Protein AF-A0A7L9J078-F1 (afdb_monomer)

Mean predicted aligned error: 16.94 Å

Structure (mmCIF, N/CA/C/O backbone):
data_AF-A0A7L9J078-F1
#
_entry.id   AF-A0A7L9J078-F1
#
loop_
_atom_site.group_PDB
_atom_site.id
_atom_site.type_symbol
_atom_site.label_atom_id
_atom_site.label_alt_id
_atom_site.label_comp_id
_atom_site.label_asym_id
_atom_site.label_entity_id
_atom_site.label_seq_id
_atom_site.pdbx_PDB_ins_code
_atom_site.Cartn_x
_atom_site.Cartn_y
_atom_site.Cartn_z
_atom_site.occupancy
_atom_site.B_iso_or_equiv
_atom_site.auth_seq_id
_atom_site.auth_comp_id
_atom_site.auth_asym_id
_atom_site.auth_atom_id
_atom_site.pdbx_PDB_model_num
ATOM 1 N N . MET A 1 1 ? -11.027 50.455 -8.136 1.00 44.91 1 MET A N 1
ATOM 2 C CA . MET A 1 1 ? -9.621 50.670 -7.730 1.00 44.91 1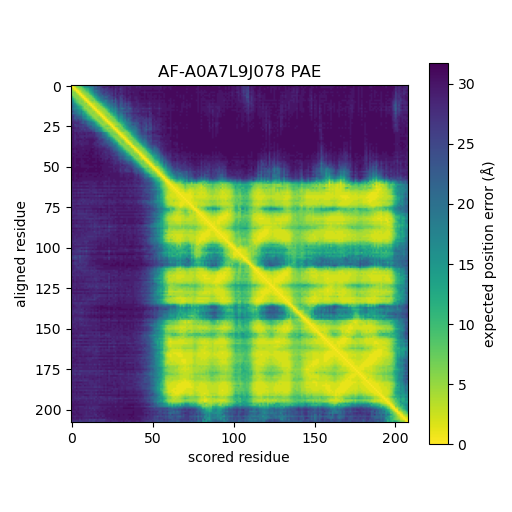 MET A CA 1
ATOM 3 C C . MET A 1 1 ? -9.527 50.565 -6.215 1.00 44.91 1 MET A C 1
ATOM 5 O O . MET A 1 1 ? -9.937 51.505 -5.557 1.00 44.91 1 MET A O 1
ATOM 9 N N . HIS A 1 2 ? -9.058 49.439 -5.676 1.00 42.84 2 HIS A N 1
ATOM 10 C CA . HIS A 1 2 ? -8.520 49.330 -4.314 1.00 42.84 2 HIS A CA 1
ATOM 11 C C . HIS A 1 2 ? -7.452 48.231 -4.338 1.00 42.84 2 HIS A C 1
ATOM 13 O O . HIS A 1 2 ? -7.748 47.071 -4.606 1.00 42.84 2 HIS A O 1
ATOM 19 N N . PHE A 1 3 ? -6.201 48.644 -4.140 1.00 46.62 3 PHE A N 1
ATOM 20 C CA . PHE A 1 3 ? -5.034 47.782 -3.987 1.00 46.62 3 PHE A CA 1
ATOM 21 C C . PHE A 1 3 ? -5.123 47.030 -2.655 1.00 46.62 3 PHE A C 1
ATOM 23 O O . PHE A 1 3 ? -5.334 47.656 -1.615 1.00 46.62 3 PHE A O 1
ATOM 30 N N . ARG A 1 4 ? -4.861 45.719 -2.653 1.00 53.56 4 ARG A N 1
ATOM 31 C CA . ARG A 1 4 ? -4.386 45.023 -1.453 1.00 53.56 4 ARG A CA 1
ATOM 32 C C . ARG A 1 4 ? -3.055 44.347 -1.745 1.00 53.56 4 ARG A C 1
ATOM 34 O O . ARG A 1 4 ? -2.878 43.661 -2.742 1.00 53.56 4 ARG A O 1
ATOM 41 N N . SER A 1 5 ? -2.108 44.705 -0.890 1.00 49.72 5 SER A N 1
ATOM 42 C CA . SER A 1 5 ? -0.676 44.490 -1.005 1.00 49.72 5 SER A CA 1
ATOM 43 C C . SER A 1 5 ? -0.267 43.079 -0.579 1.00 49.72 5 SER A C 1
ATOM 45 O O . SER A 1 5 ? -0.928 42.442 0.238 1.00 49.72 5 SER A O 1
ATOM 47 N N . ARG A 1 6 ? 0.860 42.653 -1.147 1.00 58.59 6 ARG A N 1
ATOM 48 C CA . ARG A 1 6 ? 1.548 41.360 -1.048 1.00 58.59 6 ARG A CA 1
ATOM 49 C C . ARG A 1 6 ? 1.976 41.000 0.376 1.00 58.59 6 ARG A C 1
ATOM 51 O O . ARG A 1 6 ? 2.449 41.874 1.102 1.00 58.59 6 ARG A O 1
ATOM 58 N N . ARG A 1 7 ? 2.020 39.697 0.676 1.00 56.28 7 ARG A N 1
ATOM 59 C CA . ARG A 1 7 ? 3.072 39.087 1.511 1.00 56.28 7 ARG A CA 1
ATOM 60 C C . ARG A 1 7 ? 3.455 37.724 0.932 1.00 56.28 7 ARG A C 1
ATOM 62 O O . ARG A 1 7 ? 2.745 36.751 1.121 1.00 56.28 7 ARG A O 1
ATOM 69 N N . HIS A 1 8 ? 4.576 37.693 0.214 1.00 46.34 8 HIS A N 1
ATOM 70 C CA . HIS A 1 8 ? 5.329 36.465 -0.022 1.00 46.34 8 HIS A CA 1
ATOM 71 C C . HIS A 1 8 ? 6.070 36.130 1.273 1.00 46.34 8 HIS A C 1
ATOM 73 O O . HIS A 1 8 ? 6.824 36.966 1.773 1.00 46.34 8 HIS A O 1
ATOM 79 N N . LEU A 1 9 ? 5.854 34.934 1.808 1.00 46.91 9 LEU A N 1
ATOM 80 C CA . LEU A 1 9 ? 6.716 34.351 2.828 1.00 46.91 9 LEU A CA 1
ATOM 81 C C . LEU A 1 9 ? 7.599 33.320 2.132 1.00 46.91 9 LEU A C 1
ATOM 83 O O . LEU A 1 9 ? 7.152 32.241 1.767 1.00 46.91 9 LEU A O 1
ATOM 87 N N . ALA A 1 10 ? 8.848 33.717 1.905 1.00 49.19 10 ALA A N 1
ATOM 88 C CA . ALA A 1 10 ? 9.941 32.811 1.613 1.00 49.19 10 ALA A CA 1
ATOM 89 C C . ALA A 1 10 ? 10.336 32.126 2.928 1.00 49.19 10 ALA A C 1
ATOM 91 O O . ALA A 1 10 ? 10.717 32.810 3.880 1.00 49.19 10 ALA A O 1
ATOM 92 N N . ALA A 1 11 ? 10.232 30.801 2.991 1.00 45.66 11 ALA A N 1
ATOM 93 C CA . ALA A 1 11 ? 10.824 30.022 4.069 1.00 45.66 11 ALA A CA 1
ATOM 94 C C . ALA A 1 11 ? 12.226 29.586 3.629 1.00 45.66 11 ALA A C 1
ATOM 96 O O . ALA A 1 11 ? 12.405 28.951 2.593 1.00 45.66 11 ALA A O 1
ATOM 97 N N . ALA A 1 12 ? 13.222 30.025 4.393 1.00 47.22 12 ALA A N 1
ATOM 98 C CA . ALA A 1 12 ? 14.631 29.765 4.164 1.00 47.22 12 ALA A CA 1
ATOM 99 C C . ALA A 1 12 ? 15.005 28.349 4.624 1.00 47.22 12 ALA A C 1
ATOM 101 O O . ALA A 1 12 ? 14.673 27.947 5.739 1.00 47.22 12 ALA A O 1
ATOM 102 N N . ALA A 1 13 ? 15.745 27.629 3.781 1.00 43.28 13 ALA A N 1
ATOM 103 C CA . ALA A 1 13 ? 16.401 26.378 4.132 1.00 43.28 13 ALA A CA 1
ATOM 104 C C . ALA A 1 13 ? 17.576 26.652 5.085 1.00 43.28 13 ALA A C 1
ATOM 106 O O . ALA A 1 13 ? 18.481 27.424 4.763 1.00 43.28 13 ALA A O 1
ATOM 107 N N . ALA A 1 14 ? 17.566 26.016 6.256 1.00 48.53 14 ALA A N 1
ATOM 108 C CA . ALA A 1 14 ? 18.673 26.024 7.204 1.00 48.53 14 ALA A CA 1
ATOM 109 C C . ALA A 1 14 ? 19.285 24.619 7.264 1.00 48.53 14 ALA A C 1
ATOM 111 O O . ALA A 1 14 ? 18.827 23.751 8.000 1.00 48.53 14 ALA A O 1
ATOM 112 N N . THR A 1 15 ? 20.326 24.390 6.469 1.00 52.75 15 THR A N 1
ATOM 113 C CA . THR A 1 15 ? 21.177 23.198 6.552 1.00 52.75 15 THR A CA 1
ATOM 114 C C . THR A 1 15 ? 22.157 23.348 7.714 1.00 52.75 15 THR A C 1
ATOM 116 O O . THR A 1 15 ? 23.070 24.173 7.652 1.00 52.75 15 THR A O 1
ATOM 119 N N . ALA A 1 16 ? 21.990 22.543 8.763 1.00 49.09 16 ALA A N 1
ATOM 120 C CA . ALA A 1 16 ? 22.984 22.374 9.818 1.00 49.09 16 ALA A CA 1
ATOM 121 C C . ALA A 1 16 ? 23.818 21.117 9.526 1.00 49.09 16 ALA A C 1
ATOM 123 O O . ALA A 1 16 ? 23.337 19.995 9.650 1.00 49.09 16 ALA A O 1
ATOM 124 N N . ALA A 1 17 ? 25.073 21.316 9.126 1.00 42.88 17 ALA A N 1
ATOM 125 C CA . ALA A 1 17 ? 26.065 20.254 9.025 1.00 42.88 17 ALA A CA 1
ATOM 126 C C . ALA A 1 17 ? 26.683 20.008 10.410 1.00 42.88 17 ALA A C 1
ATOM 128 O O . ALA A 1 17 ? 27.295 20.910 10.985 1.00 42.88 17 ALA A O 1
ATOM 129 N N . VAL A 1 18 ? 26.542 18.793 10.942 1.00 52.28 18 VAL A N 1
ATOM 130 C CA . VAL A 1 18 ? 27.263 18.352 12.144 1.00 52.28 18 VAL A CA 1
ATOM 131 C C . VAL A 1 18 ? 28.480 17.545 11.702 1.00 52.28 18 VAL A C 1
ATOM 133 O O . VAL A 1 18 ? 28.362 16.449 11.163 1.00 52.28 18 VAL A O 1
ATOM 136 N N . LEU A 1 19 ? 29.662 18.120 11.924 1.00 45.12 19 LEU A N 1
ATOM 137 C CA . LEU A 1 19 ? 30.954 17.449 11.813 1.00 45.12 19 LEU A CA 1
ATOM 138 C C . LEU A 1 19 ? 31.154 16.540 13.034 1.00 45.12 19 LEU A C 1
ATOM 140 O O . LEU A 1 19 ? 31.283 17.032 14.154 1.00 45.12 19 LEU A O 1
ATOM 144 N N . LEU A 1 20 ? 31.225 15.226 12.819 1.00 50.12 20 LEU A N 1
ATOM 145 C CA . LEU A 1 20 ? 31.709 14.265 13.812 1.00 50.12 20 LEU A CA 1
ATOM 146 C C . LEU A 1 20 ? 33.188 13.970 13.550 1.00 50.12 20 LEU A C 1
ATOM 148 O O . LEU A 1 20 ? 33.551 13.201 12.664 1.00 50.12 20 LEU A O 1
ATOM 152 N N . THR A 1 21 ? 34.045 14.597 14.352 1.00 51.06 21 THR A N 1
ATOM 153 C CA . THR A 1 21 ? 35.441 14.204 14.558 1.00 51.06 21 THR A CA 1
ATOM 154 C C . THR A 1 21 ? 35.569 13.503 15.904 1.00 51.06 21 THR A C 1
ATOM 156 O O . THR A 1 21 ? 35.387 14.149 16.933 1.00 51.06 21 THR A O 1
ATOM 159 N N . ALA A 1 22 ? 35.964 12.231 15.909 1.00 46.84 22 ALA A N 1
ATOM 160 C CA . ALA A 1 22 ? 36.821 11.670 16.953 1.00 46.84 22 ALA A CA 1
ATOM 161 C C . ALA A 1 22 ? 37.468 10.378 16.441 1.00 46.84 22 ALA A C 1
ATOM 163 O O . ALA A 1 22 ? 36.807 9.378 16.175 1.00 46.84 22 ALA A O 1
ATOM 164 N N . ALA A 1 23 ? 38.782 10.459 16.271 1.00 42.72 23 ALA A N 1
ATOM 165 C CA . ALA A 1 23 ? 39.678 9.353 16.006 1.00 42.72 23 ALA A CA 1
ATOM 166 C C . ALA A 1 23 ? 40.057 8.634 17.316 1.00 42.72 23 ALA A C 1
ATOM 168 O O . ALA A 1 23 ? 39.937 9.222 18.386 1.00 42.72 23 ALA A O 1
ATOM 169 N N . CYS A 1 24 ? 40.541 7.391 17.167 1.00 44.69 24 CYS A N 1
ATOM 170 C CA . CYS A 1 24 ? 41.754 6.804 17.775 1.00 44.69 24 CYS A CA 1
ATOM 171 C C . CYS A 1 24 ? 42.087 7.241 19.223 1.00 44.69 24 CYS A C 1
ATOM 173 O O . CYS A 1 24 ? 42.325 8.412 19.475 1.00 44.69 24 CYS A O 1
ATOM 175 N N . GLY A 1 25 ? 42.192 6.387 20.237 1.00 32.94 25 GLY A N 1
ATOM 176 C CA . GLY A 1 25 ? 42.886 5.104 20.282 1.00 32.94 25 GLY A CA 1
ATOM 177 C C . GLY A 1 25 ? 43.846 5.100 21.489 1.00 32.94 25 GLY A C 1
ATOM 178 O O . GLY A 1 25 ? 44.435 6.129 21.805 1.00 32.94 25 GLY A O 1
ATOM 179 N N . SER A 1 26 ? 43.985 3.921 22.103 1.00 40.16 26 SER A N 1
ATOM 180 C CA . SER A 1 26 ? 45.086 3.431 22.957 1.00 40.16 26 SER A CA 1
ATOM 181 C C . SER A 1 26 ? 45.235 3.861 24.432 1.00 40.16 26 SER A C 1
ATOM 183 O O . SER A 1 26 ? 45.483 5.014 24.766 1.00 40.16 26 SER A O 1
ATOM 185 N N . ASP A 1 27 ? 45.172 2.809 25.263 1.00 43.19 27 ASP A N 1
ATOM 186 C CA . ASP A 1 27 ? 46.044 2.409 26.383 1.00 43.19 27 ASP A CA 1
ATOM 187 C C . ASP A 1 27 ? 46.475 3.415 27.462 1.00 43.19 27 ASP A C 1
ATOM 189 O O . ASP A 1 27 ? 47.240 4.344 27.217 1.00 43.19 27 ASP A O 1
ATOM 193 N N . SER A 1 28 ? 46.151 3.081 28.720 1.00 42.38 28 SER A N 1
ATOM 194 C CA . SER A 1 28 ? 47.097 3.229 29.833 1.00 42.38 28 SER A CA 1
ATOM 195 C C . SER A 1 28 ? 46.744 2.321 31.019 1.00 42.38 28 SER A C 1
ATOM 197 O O . SER A 1 28 ? 45.579 2.148 31.376 1.00 42.38 28 SER A O 1
ATOM 199 N N . SER A 1 29 ? 47.795 1.739 31.589 1.00 49.03 29 SER A N 1
ATOM 200 C CA . SER A 1 29 ? 47.870 0.650 32.564 1.00 49.03 29 SER A CA 1
ATOM 201 C C . SER A 1 29 ? 47.556 1.062 34.009 1.00 49.03 29 SER A C 1
ATOM 203 O O . SER A 1 29 ? 47.776 2.207 34.400 1.00 49.03 29 SER A O 1
ATOM 205 N N . GLY A 1 30 ? 47.162 0.087 34.834 1.00 37.53 30 GLY A N 1
ATOM 206 C CA . GLY A 1 30 ? 47.110 0.220 36.291 1.00 37.53 30 GLY A CA 1
ATOM 207 C C . GLY A 1 30 ? 46.678 -1.072 36.989 1.00 37.53 30 GLY A C 1
ATOM 208 O O . GLY A 1 30 ? 45.487 -1.305 37.172 1.00 37.53 30 GLY A O 1
ATOM 209 N N . GLU A 1 31 ? 47.661 -1.897 37.352 1.00 46.47 31 GLU A N 1
ATOM 210 C CA . GLU A 1 31 ? 47.594 -2.963 38.370 1.00 46.47 31 GLU A CA 1
ATOM 211 C C . GLU A 1 31 ? 47.204 -2.330 39.74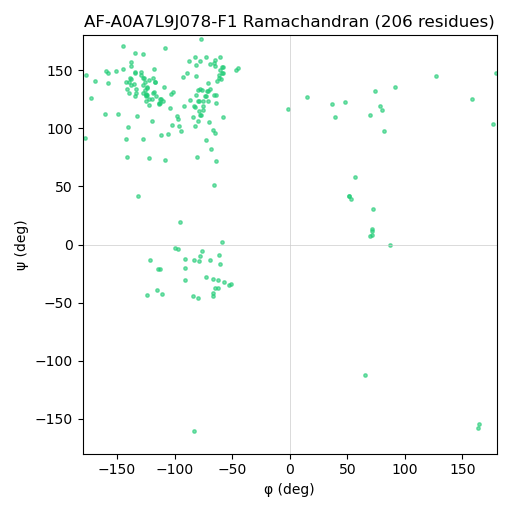1 1.00 46.47 31 GLU A C 1
ATOM 213 O O . GLU A 1 31 ? 47.321 -1.118 39.910 1.00 46.47 31 GLU A O 1
ATOM 218 N N . GLU A 1 32 ? 46.565 -2.991 40.717 1.00 43.12 32 GLU A N 1
ATOM 219 C CA . GLU A 1 32 ? 47.115 -3.998 41.636 1.00 43.12 32 GLU A CA 1
ATOM 220 C C . GLU A 1 32 ? 45.991 -4.729 42.436 1.00 43.12 32 GLU A C 1
ATOM 222 O O . GLU A 1 32 ? 45.090 -4.098 42.984 1.00 43.12 32 GLU A O 1
ATOM 227 N N . SER A 1 33 ? 46.170 -6.045 42.616 1.00 44.69 33 SER A N 1
ATOM 228 C CA . SER A 1 33 ? 46.012 -6.840 43.859 1.00 44.69 33 SER A CA 1
ATOM 229 C C . SER A 1 33 ? 44.651 -7.149 44.547 1.00 44.69 33 SER A C 1
ATOM 231 O O . SER A 1 33 ? 44.099 -6.359 45.305 1.00 44.69 33 SER A O 1
ATOM 233 N N . SER A 1 34 ? 44.319 -8.454 44.474 1.00 35.06 34 SER A N 1
ATOM 234 C CA . SER A 1 34 ? 44.030 -9.406 45.582 1.00 35.06 34 SER A CA 1
ATOM 235 C C . SER A 1 34 ? 42.653 -9.426 46.284 1.00 35.06 34 SER A C 1
ATOM 237 O O . SER A 1 34 ? 42.354 -8.574 47.114 1.00 35.06 34 SER A O 1
ATOM 239 N N . THR A 1 35 ? 41.895 -10.533 46.163 1.00 37.31 35 THR A N 1
ATOM 240 C CA . THR A 1 35 ? 41.864 -11.704 47.096 1.00 37.31 35 THR A CA 1
ATOM 241 C C . THR A 1 35 ? 40.551 -12.517 46.960 1.00 37.31 35 THR A C 1
ATOM 243 O O . THR A 1 35 ? 39.459 -11.984 47.104 1.00 37.31 35 THR A O 1
ATOM 246 N N . SER A 1 36 ? 40.708 -13.822 46.709 1.00 40.00 36 SER A N 1
ATOM 247 C CA . SER A 1 36 ? 39.884 -15.021 46.989 1.00 40.00 36 SER A CA 1
ATOM 248 C C . SER A 1 36 ? 38.396 -14.924 47.395 1.00 40.00 36 SER A C 1
ATOM 250 O O . SER A 1 36 ? 38.084 -14.442 48.481 1.00 40.00 36 SER A O 1
ATOM 252 N N . SER A 1 37 ? 37.512 -15.646 46.684 1.00 41.84 37 SER A N 1
ATOM 253 C CA . SER A 1 37 ? 36.863 -16.890 47.177 1.00 41.84 37 SER A CA 1
ATOM 254 C C . SER A 1 37 ? 35.871 -17.498 46.170 1.00 41.84 37 SER A C 1
ATOM 256 O O . SER A 1 37 ? 35.226 -16.804 45.396 1.00 41.84 37 SER A O 1
ATOM 258 N N . SER A 1 38 ? 35.815 -18.826 46.230 1.00 45.03 38 SER A N 1
ATOM 259 C CA . SER A 1 38 ? 35.102 -19.850 45.460 1.00 45.03 38 SER A CA 1
ATOM 260 C C . SER A 1 38 ? 33.615 -19.632 45.141 1.00 45.03 38 SER A C 1
ATOM 262 O O . SER A 1 38 ? 32.869 -19.108 45.963 1.00 45.03 38 SER A O 1
ATOM 264 N N . GLY A 1 39 ? 33.172 -20.208 44.018 1.00 39.06 39 GLY A N 1
ATOM 265 C CA . GLY A 1 39 ? 31.767 -20.512 43.726 1.00 39.06 39 GLY A CA 1
ATOM 266 C C . GLY A 1 39 ? 31.597 -21.097 42.321 1.00 39.06 39 GLY A C 1
ATOM 267 O O . GLY A 1 39 ? 31.708 -20.372 41.339 1.00 39.06 39 GLY A O 1
ATOM 268 N N . GLU A 1 40 ? 31.400 -22.411 42.230 1.00 45.66 40 GLU A N 1
ATOM 269 C CA . GLU A 1 40 ? 31.097 -23.154 41.001 1.00 45.66 40 GLU A CA 1
ATOM 270 C C . GLU A 1 40 ? 29.605 -23.043 40.660 1.00 45.66 40 GLU A C 1
ATOM 272 O O . GLU A 1 40 ? 28.804 -23.400 41.514 1.00 45.66 40 GLU A O 1
ATOM 277 N N . GLU A 1 41 ? 29.231 -22.670 39.427 1.00 35.94 41 GLU A N 1
ATOM 278 C CA . GLU A 1 41 ? 28.049 -23.218 38.729 1.00 35.94 41 GLU A CA 1
ATOM 279 C C . GLU A 1 41 ? 27.925 -22.756 37.255 1.00 35.94 41 GLU A C 1
ATOM 281 O O . GLU A 1 41 ? 27.965 -21.571 36.946 1.00 35.94 41 GLU A O 1
ATOM 286 N N . SER A 1 42 ? 27.801 -23.758 36.369 1.00 36.50 42 SER A N 1
ATOM 287 C CA . SER A 1 42 ? 27.059 -23.849 35.090 1.00 36.50 42 SER A CA 1
ATOM 288 C C . SER A 1 42 ? 27.020 -22.637 34.137 1.00 36.50 42 SER A C 1
ATOM 290 O O . SER A 1 42 ? 26.416 -21.614 34.414 1.00 36.50 42 SER A O 1
ATOM 292 N N . SER A 1 43 ? 27.690 -22.689 32.981 1.00 37.25 43 SER A N 1
ATOM 293 C CA . SER A 1 43 ? 27.239 -23.298 31.709 1.00 37.25 43 SER A CA 1
ATOM 294 C C . SER A 1 43 ? 26.172 -22.511 30.929 1.00 37.25 43 SER A C 1
ATOM 296 O O . SER A 1 43 ? 25.087 -22.217 31.417 1.00 37.25 43 SER A O 1
ATOM 298 N N . THR A 1 44 ? 26.469 -22.380 29.630 1.00 40.34 44 THR A N 1
ATOM 299 C CA . THR A 1 44 ? 25.600 -22.075 28.475 1.00 40.34 44 THR A CA 1
ATOM 300 C C . THR A 1 44 ? 25.235 -20.615 28.196 1.00 40.34 44 THR A C 1
ATOM 302 O O . THR A 1 44 ? 24.258 -20.065 28.687 1.00 40.34 44 THR A O 1
ATOM 305 N N . SER A 1 45 ? 26.000 -20.039 27.263 1.00 50.22 45 SER A N 1
ATOM 306 C CA . SER A 1 45 ? 25.540 -19.038 26.300 1.00 50.22 45 SER A CA 1
ATOM 307 C C . SER A 1 45 ? 24.220 -19.455 25.639 1.00 50.22 45 SER A C 1
ATOM 309 O O . SER A 1 45 ? 24.027 -20.636 25.342 1.00 50.22 45 SER A O 1
ATOM 311 N N . PRO A 1 46 ? 23.401 -18.468 25.263 1.00 49.53 46 PRO A N 1
ATOM 312 C CA . PRO A 1 46 ? 22.983 -18.407 23.873 1.00 49.53 46 PRO A CA 1
ATOM 313 C C . PRO A 1 46 ? 23.438 -17.080 23.261 1.00 49.53 46 PRO A C 1
ATOM 315 O O . PRO A 1 46 ? 22.905 -16.008 23.529 1.00 49.53 46 PRO A O 1
ATOM 318 N N . SER A 1 47 ? 24.466 -17.175 22.422 1.00 42.25 47 SER A N 1
ATOM 319 C CA . SER A 1 47 ? 24.458 -16.430 21.166 1.00 42.25 47 SER A CA 1
ATOM 320 C C . SER A 1 47 ? 23.454 -17.104 20.228 1.00 42.25 47 SER A C 1
ATOM 322 O O . SER A 1 47 ? 23.160 -18.287 20.411 1.00 42.25 47 SER A O 1
ATOM 324 N N . SER A 1 48 ? 23.026 -16.359 19.208 1.00 40.12 48 SER A N 1
ATOM 325 C CA . SER A 1 48 ? 22.060 -16.726 18.160 1.00 40.12 48 SER A CA 1
ATOM 326 C C . SER A 1 48 ? 20.620 -16.363 18.521 1.00 40.12 48 SER A C 1
ATOM 328 O O . SER A 1 48 ? 20.161 -16.616 19.624 1.00 40.12 48 SER A O 1
ATOM 330 N N . SER A 1 49 ? 19.823 -15.797 17.630 1.00 40.16 49 SER A N 1
ATOM 331 C CA . SER A 1 49 ? 20.040 -15.333 16.261 1.00 40.16 49 SER A CA 1
ATOM 332 C C . SER A 1 49 ? 18.712 -14.719 15.835 1.00 40.16 49 SER A C 1
ATOM 334 O O . SER A 1 49 ? 17.660 -15.216 16.230 1.00 40.16 49 SER A O 1
ATOM 336 N N . SER A 1 50 ? 18.790 -13.668 15.026 1.00 51.28 50 SER A N 1
ATOM 337 C CA . SER A 1 50 ? 17.866 -13.369 13.929 1.00 51.28 50 SER A CA 1
ATOM 338 C C . SER A 1 50 ? 16.748 -14.395 13.703 1.00 51.28 50 SER A C 1
ATOM 340 O O . SER A 1 50 ? 16.998 -15.528 13.291 1.00 51.28 50 SER A O 1
ATOM 342 N N . GLY A 1 51 ? 15.522 -13.936 13.898 1.00 33.72 51 GLY A N 1
ATOM 343 C CA . GLY A 1 51 ? 14.330 -14.505 13.301 1.00 33.72 51 GLY A CA 1
ATOM 344 C C . GLY A 1 51 ? 13.440 -13.336 12.927 1.00 33.72 51 GLY A C 1
ATOM 345 O O . GLY A 1 51 ? 12.500 -13.038 13.650 1.00 33.72 51 GLY A O 1
ATOM 346 N N . ALA A 1 52 ? 13.785 -12.629 11.846 1.00 42.25 52 ALA A N 1
ATOM 347 C CA . ALA A 1 52 ? 12.753 -11.931 11.096 1.00 42.25 52 ALA A CA 1
ATOM 348 C C . ALA A 1 52 ? 11.776 -13.033 10.688 1.00 42.25 52 ALA A C 1
ATOM 350 O O . ALA A 1 52 ? 12.152 -13.964 9.972 1.00 42.25 52 ALA A O 1
ATOM 351 N N . ALA A 1 53 ? 10.589 -13.021 11.283 1.00 38.19 53 ALA A N 1
ATOM 352 C CA . ALA A 1 53 ? 9.536 -13.919 10.878 1.00 38.19 53 ALA A CA 1
ATOM 353 C C . ALA A 1 53 ? 9.140 -13.490 9.467 1.00 38.19 53 ALA A C 1
ATOM 355 O O . ALA A 1 53 ? 8.378 -12.550 9.284 1.00 38.19 53 ALA A O 1
ATOM 356 N N . THR A 1 54 ? 9.665 -14.176 8.457 1.00 44.94 54 THR A N 1
ATOM 357 C CA . THR A 1 54 ? 8.916 -14.339 7.219 1.00 44.94 54 THR A CA 1
ATOM 358 C C . THR A 1 54 ? 7.745 -15.243 7.575 1.00 44.94 54 THR A C 1
ATOM 360 O O . THR A 1 54 ? 7.797 -16.470 7.470 1.00 44.94 54 THR A O 1
ATOM 363 N N . SER A 1 55 ? 6.698 -14.639 8.133 1.00 41.06 55 SER A N 1
ATOM 364 C CA . SER A 1 55 ? 5.418 -15.303 8.302 1.00 41.06 55 SER A CA 1
ATOM 365 C C . SER A 1 55 ? 4.904 -15.566 6.897 1.00 41.06 55 SER A C 1
ATOM 367 O O . SER A 1 55 ? 4.296 -14.710 6.265 1.00 41.06 55 SER A O 1
ATOM 369 N N . SER A 1 56 ? 5.140 -16.776 6.397 1.00 42.16 56 SER A N 1
ATOM 370 C CA . SER A 1 56 ? 4.241 -17.398 5.434 1.00 42.16 56 SER A CA 1
ATOM 371 C C . SER A 1 56 ? 2.909 -17.616 6.157 1.00 42.16 56 SER A C 1
ATOM 373 O O . SER A 1 56 ? 2.589 -18.723 6.591 1.00 42.16 56 SER A O 1
ATOM 375 N N . GLY A 1 57 ? 2.187 -16.521 6.408 1.00 39.38 57 GLY A N 1
ATOM 376 C CA . GLY A 1 57 ? 0.776 -16.577 6.736 1.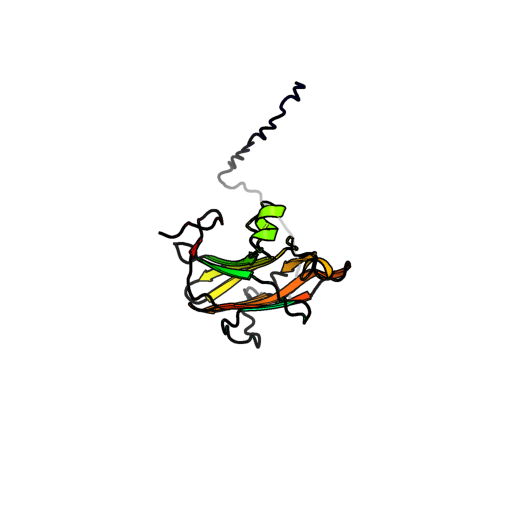00 39.38 57 GLY A CA 1
ATOM 377 C C . GLY A 1 57 ? 0.040 -17.220 5.568 1.00 39.38 57 GLY A C 1
ATOM 378 O O . GLY A 1 57 ? 0.567 -17.294 4.458 1.00 39.38 57 GLY A O 1
ATOM 379 N N . ASP A 1 58 ? -1.171 -17.695 5.825 1.00 45.69 58 ASP A N 1
ATOM 380 C CA . ASP A 1 58 ? -2.158 -18.121 4.825 1.00 45.69 58 ASP A CA 1
ATOM 381 C C . ASP A 1 58 ? -2.616 -16.896 3.996 1.00 45.69 58 ASP A C 1
ATOM 383 O O . ASP A 1 58 ? -3.792 -16.552 3.9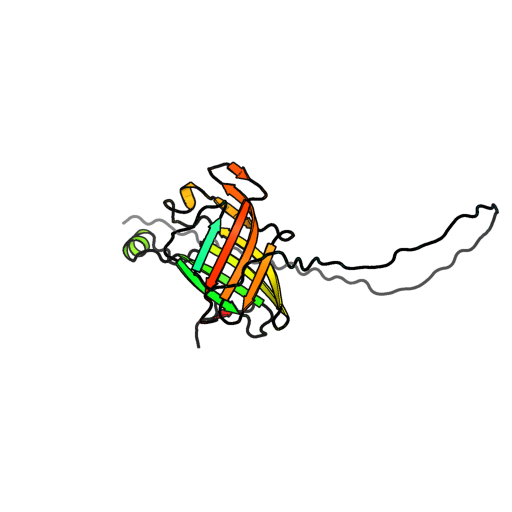36 1.00 45.69 58 ASP A O 1
ATOM 387 N N . GLY A 1 59 ? -1.650 -16.150 3.463 1.00 56.22 59 GLY A N 1
ATOM 388 C CA . GLY A 1 59 ? -1.844 -14.944 2.692 1.00 56.22 59 GLY A CA 1
ATOM 389 C C . GLY A 1 59 ? -2.224 -15.343 1.288 1.00 56.22 59 GLY A C 1
ATOM 390 O O . GLY A 1 59 ? -1.537 -16.140 0.646 1.00 56.22 59 GLY A O 1
ATOM 391 N N . GLY A 1 60 ? -3.376 -14.851 0.841 1.00 67.38 60 GLY A N 1
ATOM 392 C CA . GLY A 1 60 ? -3.889 -15.163 -0.487 1.00 67.38 60 GLY A CA 1
ATOM 393 C C . GLY A 1 60 ? -2.900 -14.755 -1.580 1.00 67.38 60 GLY A C 1
ATOM 394 O O . GLY A 1 60 ? -2.132 -13.812 -1.418 1.00 67.38 60 GLY A O 1
ATOM 395 N N . ASP A 1 61 ? -2.939 -15.440 -2.720 1.00 83.06 61 ASP A N 1
ATOM 396 C CA . ASP A 1 61 ? -2.152 -15.039 -3.885 1.00 83.06 61 ASP A CA 1
ATOM 397 C C . ASP A 1 61 ? -2.497 -13.602 -4.325 1.00 83.06 61 ASP A C 1
ATOM 399 O O . ASP A 1 61 ? -3.645 -13.157 -4.223 1.00 83.06 61 ASP A O 1
ATOM 403 N N . ALA A 1 62 ? -1.516 -12.874 -4.867 1.00 84.94 62 ALA A N 1
ATOM 404 C CA . ALA A 1 62 ? -1.767 -11.589 -5.515 1.00 84.94 62 ALA A CA 1
ATOM 405 C C . ALA A 1 62 ? -2.511 -11.815 -6.840 1.00 84.94 62 ALA A C 1
ATOM 407 O O . ALA A 1 62 ? -1.929 -12.277 -7.825 1.00 84.94 62 ALA A O 1
ATOM 408 N N . THR A 1 63 ? -3.812 -11.515 -6.868 1.00 87.88 63 THR A N 1
ATOM 409 C CA . THR A 1 63 ? -4.663 -11.785 -8.040 1.00 87.88 63 THR A CA 1
ATOM 410 C C . THR A 1 63 ? -4.731 -10.612 -9.012 1.00 87.88 63 THR A C 1
ATOM 412 O O . THR A 1 63 ? -5.078 -10.802 -10.181 1.00 87.88 63 THR A O 1
ATOM 415 N N . GLY A 1 64 ? -4.407 -9.403 -8.547 1.00 85.25 64 GLY A N 1
ATOM 416 C CA . GLY A 1 64 ? -4.584 -8.171 -9.305 1.00 85.25 64 GLY A CA 1
ATOM 417 C C . GLY A 1 64 ? -6.053 -7.769 -9.439 1.00 85.25 64 GLY A C 1
ATOM 418 O O . GLY A 1 64 ? -6.444 -7.197 -10.457 1.00 85.25 64 GLY A O 1
ATOM 419 N N . SER A 1 65 ? -6.878 -8.105 -8.440 1.00 87.81 65 SER A N 1
ATOM 420 C CA . SER A 1 65 ? -8.333 -7.885 -8.455 1.00 87.81 65 SER A CA 1
ATOM 421 C C . SER A 1 65 ? -8.749 -6.416 -8.382 1.00 87.81 65 SER A C 1
ATOM 423 O O . SER A 1 65 ? -9.904 -6.110 -8.673 1.00 87.81 65 SER A O 1
ATOM 425 N N . ASN A 1 66 ? -7.820 -5.519 -8.044 1.00 88.38 66 ASN A N 1
ATOM 426 C CA . ASN A 1 66 ? -8.070 -4.101 -7.808 1.00 88.38 66 ASN A CA 1
ATOM 427 C C . ASN A 1 66 ? -9.130 -3.895 -6.717 1.00 88.38 66 ASN A C 1
ATOM 429 O O . ASN A 1 66 ? -10.166 -3.273 -6.941 1.00 88.38 66 ASN A O 1
ATOM 433 N N . THR A 1 67 ? -8.863 -4.438 -5.531 1.00 90.19 67 THR A N 1
ATOM 434 C CA . THR A 1 67 ? -9.738 -4.319 -4.360 1.00 90.19 67 THR A CA 1
ATOM 435 C C . THR A 1 67 ? -8.970 -3.844 -3.135 1.00 90.19 67 THR A C 1
ATOM 437 O O . THR A 1 67 ? -7.791 -4.148 -2.955 1.00 90.19 67 THR A O 1
ATOM 440 N N . ILE A 1 68 ? -9.661 -3.098 -2.275 1.00 90.00 68 ILE A N 1
ATOM 441 C CA . ILE A 1 68 ? -9.155 -2.674 -0.971 1.00 90.00 68 ILE A CA 1
ATOM 442 C C . ILE A 1 68 ? -10.262 -2.924 0.039 1.00 90.00 68 ILE A C 1
ATOM 444 O O . ILE A 1 68 ? -11.395 -2.480 -0.154 1.00 90.00 68 ILE A O 1
ATOM 448 N N . VAL A 1 69 ? -9.935 -3.622 1.114 1.00 91.44 69 VAL A N 1
ATOM 449 C CA . VAL A 1 69 ? -10.838 -3.907 2.220 1.00 91.44 69 VAL A CA 1
ATOM 450 C C . VAL A 1 69 ? -10.178 -3.425 3.499 1.00 91.44 69 VAL A C 1
ATOM 452 O O . VAL A 1 69 ? -9.085 -3.871 3.825 1.00 91.44 69 VAL A O 1
ATOM 455 N N . VAL A 1 70 ? -10.847 -2.547 4.238 1.00 90.62 70 VAL A N 1
ATOM 456 C CA . VAL A 1 70 ? -10.399 -2.042 5.542 1.00 90.62 70 VAL A CA 1
ATOM 457 C C . VAL A 1 70 ? -11.503 -2.301 6.554 1.00 90.62 70 VAL A C 1
ATOM 459 O O . VAL A 1 70 ? -12.664 -1.977 6.307 1.00 90.62 70 VAL A O 1
ATOM 462 N N . ASP A 1 71 ? -11.173 -2.933 7.679 1.00 91.56 71 ASP A N 1
ATOM 463 C CA . ASP A 1 71 ? -12.138 -3.289 8.726 1.00 91.56 71 ASP A CA 1
ATOM 464 C C . ASP A 1 71 ? -13.364 -4.047 8.168 1.00 91.56 71 ASP A C 1
ATOM 466 O O . ASP A 1 71 ? -14.522 -3.749 8.473 1.00 91.56 71 ASP A O 1
ATOM 470 N N . GLY A 1 72 ? -13.112 -4.979 7.240 1.00 90.38 72 GLY A N 1
ATOM 471 C CA . GLY A 1 72 ? -14.148 -5.758 6.546 1.00 90.38 72 GLY A CA 1
ATOM 472 C C . GLY A 1 72 ? -14.988 -4.974 5.529 1.00 90.38 72 GLY A C 1
ATOM 473 O O . GLY A 1 72 ? -15.973 -5.504 5.019 1.00 90.38 72 GLY A O 1
ATOM 474 N N . THR A 1 73 ? -14.619 -3.730 5.225 1.00 87.75 73 THR A N 1
ATOM 475 C CA . THR A 1 73 ? -15.372 -2.826 4.344 1.00 87.75 73 THR A CA 1
ATOM 476 C C . THR A 1 73 ? -14.602 -2.581 3.068 1.00 87.75 73 THR A C 1
ATOM 478 O O . THR A 1 73 ? -13.448 -2.173 3.118 1.00 87.75 73 THR A O 1
ATOM 481 N N . THR A 1 74 ? -15.236 -2.835 1.927 1.00 87.50 74 THR A N 1
ATOM 482 C CA . THR A 1 74 ? -14.620 -2.557 0.628 1.00 87.50 74 THR A CA 1
ATOM 483 C C . THR A 1 74 ? -14.661 -1.060 0.350 1.00 87.50 74 THR A C 1
ATOM 485 O O . THR A 1 74 ? -15.703 -0.432 0.526 1.00 87.50 74 THR A O 1
ATOM 488 N N . ILE A 1 75 ? -13.535 -0.498 -0.081 1.00 80.62 75 ILE A N 1
ATOM 489 C CA . ILE A 1 75 ? -13.455 0.888 -0.541 1.00 80.62 75 ILE A CA 1
ATOM 490 C C . ILE A 1 75 ? -13.871 0.920 -2.018 1.00 80.62 75 ILE A C 1
ATOM 492 O O . ILE A 1 75 ? -13.138 0.435 -2.879 1.00 80.62 75 ILE A O 1
ATOM 496 N N . GLU A 1 76 ? -15.045 1.484 -2.311 1.00 74.06 76 GLU A N 1
ATOM 497 C CA . GLU A 1 76 ? -15.650 1.492 -3.659 1.00 74.06 76 GLU A CA 1
ATOM 498 C C . GLU A 1 76 ? -15.364 2.768 -4.480 1.00 74.06 76 GLU A C 1
ATOM 500 O O . GLU A 1 76 ? -16.068 3.067 -5.442 1.00 74.06 76 GLU A O 1
ATOM 505 N N . ALA A 1 77 ? -14.333 3.534 -4.117 1.00 67.31 77 ALA A N 1
ATOM 506 C CA . ALA A 1 77 ? -13.973 4.773 -4.808 1.00 67.31 77 ALA A CA 1
ATOM 507 C C . ALA A 1 77 ? -13.513 4.544 -6.260 1.00 67.31 77 ALA A C 1
ATOM 509 O O . ALA A 1 77 ? -12.982 3.489 -6.609 1.00 67.31 77 ALA A O 1
ATOM 510 N N . THR A 1 78 ? -13.686 5.561 -7.113 1.00 73.00 78 THR A N 1
ATOM 511 C CA . THR A 1 78 ? -13.078 5.556 -8.451 1.00 73.00 78 THR A CA 1
ATOM 512 C C . THR A 1 78 ? -11.620 5.963 -8.306 1.00 73.00 78 THR A C 1
ATOM 514 O O . THR A 1 78 ? -11.316 7.123 -8.063 1.00 73.00 78 THR A O 1
ATOM 517 N N . TRP A 1 79 ? -10.714 5.002 -8.438 1.00 80.12 79 TRP A N 1
ATOM 518 C CA . TRP A 1 79 ? -9.278 5.230 -8.310 1.00 80.12 79 TRP A CA 1
ATOM 519 C C . TRP A 1 79 ? 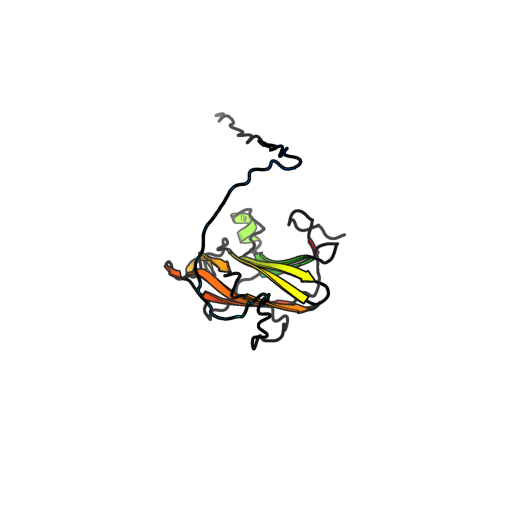-8.508 4.553 -9.437 1.00 80.12 79 TRP A C 1
ATOM 521 O O . TRP A 1 79 ? -9.018 3.681 -10.151 1.00 80.12 79 TRP A O 1
ATOM 531 N N . LYS A 1 80 ? -7.247 4.953 -9.595 1.00 82.00 80 LYS A N 1
ATOM 532 C CA . LYS A 1 80 ? -6.311 4.332 -10.532 1.00 82.00 80 LYS A CA 1
ATOM 533 C C . LYS A 1 80 ? -5.046 3.885 -9.808 1.00 82.00 80 LYS A C 1
ATOM 535 O O . LYS A 1 80 ? -4.426 4.706 -9.134 1.00 82.00 80 LYS A O 1
ATOM 540 N N . PRO A 1 81 ? -4.608 2.628 -9.995 1.00 85.38 81 PRO A N 1
ATOM 541 C CA . PRO A 1 81 ? -3.342 2.194 -9.444 1.00 85.38 81 PRO A CA 1
ATOM 542 C C . PRO A 1 81 ? -2.177 2.816 -10.217 1.00 85.38 81 PRO A C 1
ATOM 544 O O . PRO A 1 81 ? -2.084 2.722 -11.446 1.00 85.38 81 PRO A O 1
ATOM 547 N N . ALA A 1 82 ? -1.273 3.429 -9.471 1.00 88.19 82 ALA A N 1
ATOM 548 C CA . ALA A 1 82 ? 0.047 3.845 -9.892 1.00 88.19 82 ALA A CA 1
ATOM 549 C C . ALA A 1 82 ? 1.059 2.885 -9.262 1.00 88.19 82 ALA A C 1
ATOM 551 O O . ALA A 1 82 ? 1.465 3.048 -8.115 1.00 88.19 82 ALA A O 1
ATOM 552 N N . CYS A 1 83 ? 1.443 1.856 -10.018 1.00 91.06 83 CYS A N 1
ATOM 553 C CA . CYS A 1 83 ? 2.509 0.948 -9.613 1.00 91.06 83 CYS A CA 1
ATOM 554 C C . CYS A 1 83 ? 3.846 1.523 -10.062 1.00 91.06 83 CYS A C 1
ATOM 556 O O . CYS A 1 83 ? 4.041 1.808 -11.250 1.00 91.06 83 CYS A O 1
ATOM 558 N N . GLN A 1 84 ? 4.764 1.697 -9.123 1.00 91.19 84 GLN A N 1
ATOM 559 C CA . GLN A 1 84 ? 6.036 2.353 -9.368 1.00 91.19 84 GLN A CA 1
ATOM 560 C C . GLN A 1 84 ? 7.198 1.499 -8.866 1.00 91.19 84 GLN A C 1
ATOM 562 O O . GLN A 1 84 ? 7.075 0.799 -7.860 1.00 91.19 84 GLN A O 1
ATOM 567 N N . ARG A 1 85 ? 8.330 1.551 -9.572 1.00 90.06 85 ARG A N 1
ATOM 568 C CA . ARG A 1 85 ? 9.560 0.840 -9.207 1.00 90.06 85 ARG A CA 1
ATOM 569 C C . ARG A 1 85 ? 10.783 1.714 -9.450 1.00 90.06 85 ARG A C 1
ATOM 571 O O . ARG A 1 85 ? 10.843 2.422 -10.456 1.00 90.06 85 ARG A O 1
ATOM 578 N N . SER A 1 86 ? 11.757 1.670 -8.547 1.00 88.50 86 SER A N 1
ATOM 579 C CA . SER A 1 86 ? 13.020 2.386 -8.734 1.00 88.50 86 SER A CA 1
ATOM 580 C C . SER A 1 86 ? 13.817 1.814 -9.912 1.00 88.50 86 SER A C 1
ATOM 582 O O . SER A 1 86 ? 13.649 0.655 -10.305 1.00 88.50 86 SER A O 1
ATOM 584 N N . GLU A 1 87 ? 14.697 2.634 -10.489 1.00 86.56 87 GLU A N 1
ATOM 585 C CA . GLU A 1 87 ? 15.540 2.234 -11.626 1.00 86.56 87 GLU A CA 1
ATOM 586 C C . GLU A 1 87 ? 16.488 1.080 -11.268 1.00 86.56 87 GLU A C 1
ATOM 588 O O . GLU A 1 87 ? 16.698 0.170 -12.070 1.00 86.56 87 GLU A O 1
ATOM 593 N N . ASP A 1 88 ? 17.020 1.091 -10.045 1.00 86.56 88 ASP A N 1
ATOM 594 C CA . ASP A 1 88 ? 17.873 0.027 -9.511 1.00 86.56 88 ASP A CA 1
ATOM 595 C C . ASP A 1 88 ? 17.087 -1.230 -9.093 1.00 86.56 88 ASP A C 1
ATOM 597 O O . ASP A 1 88 ? 17.694 -2.245 -8.755 1.00 86.56 88 ASP A O 1
ATOM 601 N N . GLY A 1 89 ? 15.751 -1.181 -9.143 1.00 85.88 89 GLY A N 1
ATOM 602 C CA . GLY A 1 89 ? 14.863 -2.293 -8.822 1.00 85.88 89 GLY A CA 1
ATOM 603 C C . GLY A 1 89 ? 14.793 -2.651 -7.340 1.00 85.88 89 GLY A C 1
ATOM 604 O O . GLY A 1 89 ? 14.249 -3.705 -7.033 1.00 85.88 89 GLY A O 1
ATOM 605 N N . THR A 1 90 ? 15.325 -1.813 -6.444 1.00 90.19 90 THR A N 1
ATOM 606 C CA . THR A 1 90 ? 15.383 -2.088 -4.996 1.00 90.19 90 THR A CA 1
ATOM 607 C C . THR A 1 90 ? 14.180 -1.565 -4.217 1.00 90.19 90 THR A C 1
ATOM 609 O O . THR A 1 90 ? 14.001 -1.929 -3.059 1.00 90.19 90 THR A O 1
ATOM 612 N N . LYS A 1 91 ? 13.344 -0.718 -4.826 1.00 91.50 91 LYS A N 1
ATOM 613 C CA . LYS A 1 91 ? 12.162 -0.131 -4.185 1.00 91.50 91 LYS A CA 1
ATOM 614 C C . LYS A 1 91 ? 10.946 -0.200 -5.083 1.00 91.50 91 LYS A C 1
ATOM 616 O O . LYS A 1 91 ? 11.053 -0.040 -6.304 1.00 91.50 91 LYS A O 1
ATOM 621 N N . GLY A 1 92 ? 9.784 -0.345 -4.466 1.00 91.19 92 GLY A N 1
ATOM 622 C CA . GLY A 1 92 ? 8.500 -0.181 -5.121 1.00 91.19 92 GLY A CA 1
ATOM 623 C C . GLY A 1 92 ? 7.508 0.591 -4.263 1.00 91.19 92 GLY A C 1
ATOM 624 O O . GLY A 1 92 ? 7.630 0.671 -3.041 1.00 91.19 92 GLY A O 1
ATOM 625 N N . ALA A 1 93 ? 6.531 1.180 -4.941 1.00 91.81 93 ALA A N 1
ATOM 626 C CA . ALA A 1 93 ? 5.417 1.872 -4.317 1.00 91.81 93 ALA A CA 1
ATOM 627 C C . ALA A 1 93 ? 4.145 1.613 -5.121 1.00 91.81 93 ALA A C 1
ATOM 629 O O . ALA A 1 93 ? 4.174 1.595 -6.356 1.00 91.81 93 ALA A O 1
ATOM 630 N N . ILE A 1 94 ? 3.036 1.407 -4.417 1.00 91.06 94 ILE A N 1
ATOM 631 C CA . ILE A 1 94 ? 1.692 1.410 -4.988 1.00 91.06 94 ILE A CA 1
ATOM 632 C C . ILE A 1 94 ? 0.969 2.622 -4.431 1.00 91.06 94 ILE A C 1
ATOM 634 O O . ILE A 1 94 ? 0.782 2.704 -3.221 1.00 91.06 94 ILE A O 1
ATOM 638 N N . ASP A 1 95 ? 0.508 3.502 -5.312 1.00 88.25 95 ASP A N 1
ATOM 639 C CA . ASP A 1 95 ? -0.388 4.595 -4.953 1.00 88.25 95 ASP A CA 1
ATOM 640 C C . ASP A 1 95 ? -1.722 4.415 -5.659 1.00 88.25 95 ASP A C 1
ATOM 642 O O . ASP A 1 95 ? -1.786 4.238 -6.876 1.00 88.25 95 ASP A O 1
ATOM 646 N N . LEU A 1 96 ? -2.805 4.452 -4.896 1.00 86.19 96 LEU A N 1
ATOM 647 C CA . LEU A 1 96 ? -4.154 4.479 -5.432 1.00 86.19 96 LEU A CA 1
ATOM 648 C C . LEU A 1 96 ? -4.570 5.937 -5.512 1.00 86.19 96 LEU A C 1
ATOM 650 O O . LEU A 1 96 ? -4.921 6.562 -4.510 1.00 86.19 96 LEU A O 1
ATOM 654 N N . LEU A 1 97 ? -4.423 6.475 -6.718 1.00 81.38 97 LEU A N 1
ATOM 655 C CA . LEU A 1 97 ? -4.686 7.870 -7.013 1.00 81.38 97 LEU A CA 1
ATOM 656 C C . LEU A 1 97 ? -6.183 8.073 -7.173 1.00 81.38 97 LEU A C 1
ATOM 658 O O . LEU A 1 97 ? -6.845 7.305 -7.886 1.00 81.38 97 LEU A O 1
ATOM 662 N N . ASP A 1 98 ? -6.683 9.116 -6.527 1.00 77.19 98 ASP A N 1
ATOM 663 C CA . ASP A 1 98 ? -8.028 9.604 -6.756 1.00 77.19 98 ASP A CA 1
ATOM 664 C C . ASP A 1 98 ? -8.204 10.020 -8.223 1.00 77.19 98 ASP A C 1
ATOM 666 O O . ASP A 1 98 ? -7.285 10.544 -8.857 1.00 77.19 98 ASP A O 1
ATOM 670 N N . LEU A 1 99 ? -9.386 9.755 -8.769 1.00 72.44 99 LEU A N 1
ATOM 671 C CA . LEU A 1 99 ? -9.789 10.194 -10.098 1.00 72.44 99 LEU A CA 1
ATOM 672 C C . LEU A 1 99 ? -11.069 11.027 -9.979 1.00 72.44 99 LEU A C 1
ATOM 674 O O . LEU A 1 99 ? -12.143 10.538 -10.356 1.00 72.44 99 LEU A O 1
ATOM 678 N N . PRO A 1 100 ? -10.968 12.277 -9.488 1.00 66.31 100 PRO A N 1
ATOM 679 C CA . PRO A 1 100 ? -12.116 13.166 -9.422 1.00 66.31 100 PRO A CA 1
ATOM 680 C C . PRO A 1 100 ? -12.701 13.391 -10.819 1.00 66.31 100 PRO A C 1
ATOM 682 O O . PRO A 1 100 ? -12.000 13.388 -11.843 1.00 66.31 100 PRO A O 1
ATOM 685 N N . SER A 1 101 ? -14.015 13.580 -10.879 1.00 67.88 101 SER A N 1
ATOM 686 C CA . SER A 1 101 ? -14.690 13.940 -12.120 1.00 67.88 101 SER A CA 1
ATOM 687 C C . SER A 1 101 ? -14.237 15.321 -12.610 1.00 67.88 101 SER A C 1
ATOM 689 O O . SER A 1 101 ? -13.757 16.157 -11.848 1.00 67.88 101 SER A O 1
ATOM 691 N N . LEU A 1 102 ? -14.408 15.599 -13.908 1.00 68.56 102 LEU A N 1
ATOM 692 C CA . LEU A 1 102 ? -14.065 16.916 -14.465 1.00 68.56 102 LEU A CA 1
ATOM 693 C C . LEU A 1 102 ? -14.804 18.066 -13.762 1.00 68.56 102 LEU A C 1
ATOM 695 O O . LEU A 1 102 ? -14.240 19.144 -13.640 1.00 68.56 102 LEU A O 1
ATOM 699 N N . GLU A 1 103 ? -16.031 17.833 -13.293 1.00 71.12 103 GLU A N 1
ATOM 700 C CA . GLU A 1 103 ? -16.818 18.818 -12.543 1.00 71.12 103 GLU A CA 1
ATOM 701 C C . GLU A 1 103 ? -16.182 19.113 -11.174 1.00 71.12 103 GLU A C 1
ATOM 703 O O . GLU A 1 103 ? -15.985 20.275 -10.829 1.00 71.12 103 GLU A O 1
ATOM 708 N N . GLU A 1 104 ? -15.742 18.077 -10.452 1.00 66.31 104 GLU A N 1
ATOM 709 C CA . GLU A 1 104 ? -15.028 18.218 -9.173 1.00 66.31 104 GLU A CA 1
ATOM 710 C C . GLU A 1 104 ? -13.670 18.906 -9.333 1.00 66.31 104 GLU A C 1
ATOM 712 O O . GLU A 1 104 ? -13.282 19.724 -8.499 1.00 66.31 104 GLU A O 1
ATOM 717 N N . ILE A 1 105 ? -12.952 18.625 -10.422 1.00 66.00 105 ILE A N 1
ATOM 718 C CA . ILE A 1 105 ? -11.687 19.297 -10.748 1.00 66.00 105 ILE A CA 1
ATOM 719 C C . ILE A 1 105 ? -11.928 20.778 -11.061 1.00 66.00 105 ILE A C 1
ATOM 721 O O . ILE A 1 105 ? -11.151 21.634 -10.640 1.00 66.00 105 ILE A O 1
ATOM 725 N N . GLU A 1 106 ? -12.984 21.103 -11.809 1.00 70.94 106 GLU A N 1
ATOM 726 C CA . GLU A 1 106 ? -13.337 22.490 -12.136 1.00 70.94 106 GLU A CA 1
ATOM 727 C C . GLU A 1 106 ? -13.782 23.287 -10.897 1.00 70.94 106 GLU A C 1
ATOM 729 O O . GLU A 1 106 ? -13.559 24.501 -10.843 1.00 70.94 106 GLU A O 1
ATOM 734 N N . GLU A 1 107 ? -14.366 22.619 -9.898 1.00 64.75 107 GLU A N 1
ATOM 735 C CA . GLU A 1 107 ? -14.815 23.227 -8.642 1.00 64.75 107 GLU A CA 1
ATOM 736 C C . GLU A 1 107 ? -13.696 23.358 -7.592 1.00 64.75 107 GLU A C 1
ATOM 738 O O . GLU A 1 107 ? -13.556 24.419 -6.975 1.00 64.75 107 GLU A O 1
ATOM 743 N N . SER A 1 108 ? -12.876 22.319 -7.408 1.00 63.38 108 SER A N 1
ATOM 744 C CA . SER A 1 108 ? -11.818 22.273 -6.383 1.00 63.38 108 SER A CA 1
ATOM 745 C C . SER A 1 108 ? -10.460 22.786 -6.877 1.00 63.38 108 SER A C 1
ATOM 747 O O . SER A 1 108 ? -9.695 23.367 -6.108 1.00 63.38 108 SER A O 1
ATOM 749 N N . GLY A 1 109 ? -10.155 22.619 -8.168 1.00 59.72 109 GLY A N 1
ATOM 750 C CA . GLY A 1 109 ? -8.842 22.909 -8.746 1.00 59.72 109 GLY A CA 1
ATOM 751 C C . GLY A 1 109 ? -7.726 21.946 -8.319 1.00 59.72 109 GLY A C 1
ATOM 752 O O . GLY A 1 109 ? -6.566 22.208 -8.650 1.00 59.72 109 GLY A O 1
ATOM 753 N N . GLU A 1 110 ? -8.042 20.862 -7.604 1.00 56.53 110 GLU A N 1
ATOM 754 C CA . GLU A 1 110 ? -7.084 19.865 -7.114 1.00 56.53 110 GLU A CA 1
ATOM 755 C C . GLU A 1 110 ? -7.244 18.551 -7.890 1.00 56.53 110 GLU A C 1
ATOM 757 O O . GLU A 1 110 ? -8.354 18.113 -8.179 1.00 56.53 110 GLU A O 1
ATOM 762 N N . LEU A 1 111 ? -6.119 17.959 -8.298 1.00 50.56 111 LEU A N 1
ATOM 763 C CA . LEU A 1 111 ? -6.093 16.829 -9.233 1.00 50.56 111 LEU A CA 1
ATOM 764 C C . LEU A 1 111 ? -5.583 15.525 -8.621 1.00 50.56 111 LEU A C 1
ATOM 766 O O . LEU A 1 111 ? -5.871 14.468 -9.167 1.00 50.56 111 LEU A O 1
ATOM 770 N N . ASP A 1 112 ? -4.839 15.575 -7.516 1.00 54.00 112 ASP A N 1
ATOM 771 C CA . ASP A 1 112 ? -3.952 14.468 -7.166 1.00 54.00 112 ASP A CA 1
ATOM 772 C C . ASP A 1 112 ? -3.932 14.222 -5.651 1.00 54.00 112 ASP A C 1
ATOM 774 O O . ASP A 1 112 ? -3.135 14.803 -4.912 1.00 54.00 112 ASP A O 1
ATOM 778 N N . GLY A 1 113 ? -4.823 13.347 -5.181 1.00 66.44 113 GLY A N 1
ATOM 779 C CA . GLY A 1 113 ? -4.787 12.797 -3.827 1.00 66.44 113 GLY A CA 1
ATOM 780 C C . GLY A 1 113 ? -4.477 11.302 -3.861 1.00 66.44 113 GLY A C 1
ATOM 781 O O . GLY A 1 113 ? -5.182 10.541 -4.520 1.00 66.44 113 GLY A O 1
ATOM 782 N N . THR A 1 114 ? -3.444 10.852 -3.146 1.00 74.00 114 THR A N 1
ATOM 783 C CA . THR A 1 114 ? -3.248 9.416 -2.896 1.00 74.00 114 THR A CA 1
ATOM 784 C C . THR A 1 114 ? -4.184 8.979 -1.778 1.00 74.00 114 THR A C 1
ATOM 786 O O . THR A 1 114 ? -4.019 9.393 -0.630 1.00 74.00 114 THR A O 1
ATOM 789 N N . ILE A 1 115 ? -5.136 8.112 -2.111 1.00 81.12 115 ILE A N 1
ATOM 790 C CA . ILE A 1 115 ? -6.145 7.595 -1.181 1.00 81.12 115 ILE A CA 1
ATOM 791 C C . ILE A 1 115 ? -5.557 6.474 -0.325 1.00 81.12 115 ILE A C 1
ATOM 793 O O . ILE A 1 115 ? -5.717 6.443 0.892 1.00 81.12 115 ILE A O 1
ATOM 797 N N . VAL A 1 116 ? -4.851 5.545 -0.963 1.00 86.88 116 VAL A N 1
ATOM 798 C CA . VAL A 1 116 ? -4.171 4.431 -0.298 1.00 86.88 116 VAL A CA 1
ATOM 799 C C . VAL A 1 116 ? -2.788 4.302 -0.895 1.00 86.88 116 VAL A C 1
ATOM 801 O O . VAL A 1 116 ? -2.626 4.413 -2.108 1.00 86.88 116 VAL A O 1
ATOM 804 N N . GLY A 1 117 ? -1.798 4.073 -0.046 1.00 90.06 117 GLY A N 1
ATOM 805 C CA . GLY A 1 117 ? -0.420 3.923 -0.464 1.00 90.06 117 GLY A CA 1
ATOM 806 C C . GLY A 1 117 ? 0.276 2.783 0.261 1.00 90.06 117 GLY A C 1
ATOM 807 O O . GLY A 1 117 ? 0.045 2.567 1.451 1.00 90.06 117 GLY A O 1
ATOM 808 N N . ALA A 1 118 ? 1.135 2.065 -0.450 1.00 92.19 118 ALA A N 1
ATOM 809 C CA . ALA A 1 118 ? 2.005 1.042 0.109 1.00 92.19 118 ALA A CA 1
ATOM 810 C C . A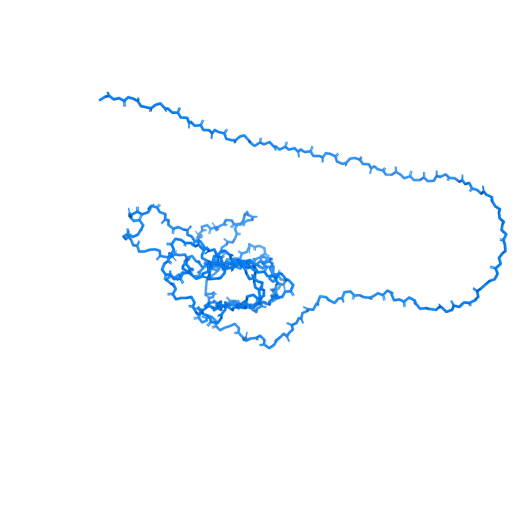LA A 1 118 ? 3.424 1.209 -0.430 1.00 92.19 118 ALA A C 1
ATOM 812 O O . ALA A 1 118 ? 3.611 1.340 -1.638 1.00 92.19 118 ALA A O 1
ATOM 813 N N . ASP A 1 119 ? 4.406 1.149 0.461 1.00 91.88 119 ASP A N 1
ATOM 814 C CA . ASP A 1 119 ? 5.829 1.257 0.145 1.00 91.88 119 ASP A CA 1
ATOM 815 C C . ASP A 1 119 ? 6.521 -0.050 0.527 1.00 91.88 119 ASP A C 1
ATOM 817 O O . ASP A 1 119 ? 6.197 -0.656 1.555 1.00 91.88 119 ASP A O 1
ATOM 821 N N . PHE A 1 120 ? 7.454 -0.507 -0.303 1.00 92.38 120 PHE A N 1
ATOM 822 C CA . PHE A 1 120 ? 8.169 -1.758 -0.073 1.00 92.38 120 PHE A CA 1
ATOM 823 C C . PHE A 1 120 ? 9.578 -1.739 -0.661 1.00 92.38 120 PHE A C 1
ATOM 825 O O . PHE A 1 120 ? 9.847 -1.117 -1.692 1.00 92.38 120 PHE A O 1
ATOM 832 N N . ASP A 1 121 ? 10.466 -2.470 -0.000 1.00 91.50 121 ASP A N 1
ATOM 833 C CA . ASP A 1 121 ? 11.791 -2.798 -0.507 1.00 91.50 121 ASP A CA 1
ATOM 834 C C . ASP A 1 121 ? 11.720 -4.105 -1.311 1.00 91.50 121 ASP A C 1
ATOM 836 O O . ASP A 1 121 ? 10.922 -4.999 -1.014 1.00 91.50 121 ASP A O 1
ATOM 840 N N . LEU A 1 122 ? 12.558 -4.207 -2.337 1.00 90.00 122 LEU A N 1
ATOM 841 C CA . LEU A 1 122 ? 12.676 -5.348 -3.237 1.00 90.00 122 LEU A CA 1
ATOM 842 C C . LEU A 1 122 ? 14.087 -5.937 -3.153 1.00 90.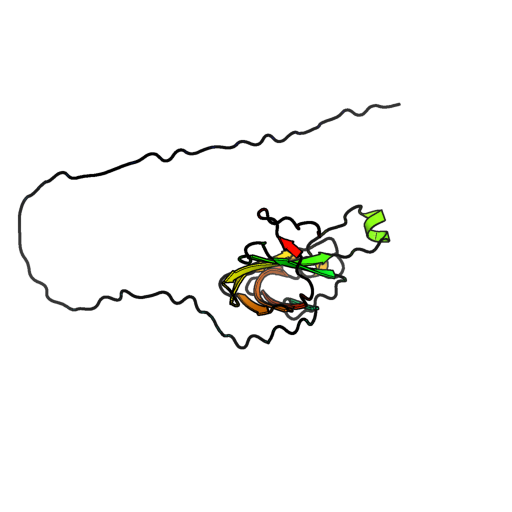00 122 LEU A C 1
ATOM 844 O O . LEU A 1 122 ? 15.078 -5.216 -3.301 1.00 90.00 122 LEU A O 1
ATOM 848 N N . ASP A 1 123 ? 14.166 -7.255 -2.982 1.00 89.56 123 ASP A N 1
ATOM 849 C CA . ASP A 1 123 ? 15.401 -8.039 -3.084 1.00 89.56 123 ASP A CA 1
ATOM 850 C C . ASP A 1 123 ? 15.182 -9.209 -4.054 1.00 89.56 123 ASP A C 1
ATOM 852 O O . ASP A 1 123 ? 14.695 -10.286 -3.704 1.00 89.56 123 ASP A O 1
ATOM 856 N N . GLY A 1 124 ? 15.475 -8.961 -5.333 1.00 85.88 124 GLY A N 1
ATOM 857 C CA . GLY A 1 124 ? 15.183 -9.905 -6.410 1.00 85.88 124 GLY A CA 1
ATOM 858 C C . GLY A 1 124 ? 13.677 -10.105 -6.599 1.00 85.88 124 GLY A C 1
ATOM 859 O O . GLY A 1 124 ? 12.987 -9.195 -7.057 1.00 85.88 124 GLY A O 1
ATOM 860 N N . ASP A 1 125 ? 13.196 -11.306 -6.277 1.00 81.50 125 ASP A N 1
ATOM 861 C CA . ASP A 1 125 ? 11.775 -11.676 -6.355 1.00 81.50 125 ASP A CA 1
ATOM 862 C C . ASP A 1 125 ? 11.059 -11.555 -4.994 1.00 81.50 125 ASP A C 1
ATOM 864 O O . ASP A 1 125 ? 9.848 -11.766 -4.911 1.00 81.50 125 ASP A O 1
ATOM 868 N N . GLU A 1 126 ? 11.791 -11.221 -3.927 1.00 86.81 126 GLU A N 1
ATOM 869 C CA . GLU A 1 126 ? 11.231 -11.006 -2.594 1.00 86.81 126 GLU A CA 1
ATOM 870 C C . GLU A 1 126 ? 10.886 -9.526 -2.384 1.00 86.81 126 GLU A C 1
ATOM 872 O O . GLU A 1 126 ? 11.586 -8.626 -2.853 1.00 86.81 126 GLU A O 1
ATOM 877 N N . ALA A 1 127 ? 9.799 -9.273 -1.654 1.00 90.25 127 ALA A N 1
ATOM 878 C CA . ALA A 1 127 ? 9.365 -7.935 -1.279 1.00 90.25 127 ALA A CA 1
ATOM 879 C C . ALA A 1 127 ? 9.184 -7.849 0.238 1.00 90.25 127 ALA A C 1
ATOM 881 O O . ALA A 1 127 ? 8.660 -8.772 0.861 1.00 90.25 127 ALA A O 1
ATOM 882 N N . THR A 1 128 ? 9.590 -6.726 0.827 1.00 90.38 128 THR A N 1
ATOM 883 C CA . THR A 1 128 ? 9.374 -6.414 2.244 1.00 90.38 128 THR A CA 1
ATOM 884 C C . THR A 1 128 ? 8.613 -5.108 2.349 1.00 90.38 128 THR A C 1
ATOM 886 O O . THR A 1 128 ? 9.085 -4.074 1.884 1.00 90.38 128 THR A O 1
ATOM 889 N N . LEU A 1 129 ? 7.432 -5.140 2.959 1.00 89.69 129 LEU A N 1
ATOM 890 C CA . LEU A 1 129 ? 6.634 -3.937 3.138 1.00 89.69 129 LEU A CA 1
ATOM 891 C C . LEU A 1 129 ? 7.285 -3.016 4.177 1.00 89.69 129 LEU A C 1
ATOM 893 O O . LEU A 1 129 ? 7.646 -3.454 5.266 1.00 89.69 129 LEU A O 1
ATOM 897 N N . THR A 1 130 ? 7.407 -1.735 3.849 1.00 86.94 130 THR A N 1
ATOM 898 C CA . THR A 1 130 ? 8.000 -0.710 4.721 1.00 86.94 130 THR A CA 1
ATOM 899 C C . THR A 1 130 ? 6.971 0.314 5.193 1.00 86.94 130 THR A C 1
ATOM 901 O O . THR A 1 130 ? 7.153 0.945 6.239 1.00 86.94 130 THR A O 1
ATOM 904 N N . GLY A 1 131 ? 5.850 0.441 4.478 1.00 87.38 131 GLY A N 1
ATOM 905 C CA . GLY A 1 131 ? 4.767 1.338 4.850 1.00 87.38 131 GLY A CA 1
ATOM 906 C C . GLY A 1 131 ? 3.437 0.967 4.212 1.00 87.38 131 GLY A C 1
ATOM 907 O O . GLY A 1 131 ? 3.375 0.452 3.099 1.00 87.38 131 GLY A O 1
ATOM 908 N N . PHE A 1 132 ? 2.365 1.280 4.930 1.00 91.00 132 PHE A N 1
ATOM 909 C CA . PHE A 1 132 ? 1.008 1.323 4.406 1.00 91.00 132 PHE A CA 1
ATOM 910 C C . PHE A 1 132 ? 0.320 2.559 4.972 1.00 91.00 132 PHE A C 1
ATOM 912 O O . PHE A 1 132 ? 0.463 2.860 6.163 1.00 91.00 132 PHE A O 1
ATOM 919 N N . ARG A 1 133 ? -0.422 3.272 4.130 1.00 89.38 133 ARG A N 1
ATOM 920 C CA . ARG A 1 133 ? -1.251 4.395 4.550 1.00 89.38 133 ARG A CA 1
ATOM 921 C C . ARG A 1 133 ? -2.599 4.387 3.849 1.00 89.38 133 ARG A C 1
ATOM 923 O O . ARG A 1 133 ? -2.685 4.085 2.662 1.00 89.38 133 ARG A O 1
ATOM 930 N N . VAL A 1 134 ? -3.629 4.782 4.582 1.00 86.75 134 VAL A N 1
ATOM 931 C CA . VAL A 1 134 ? -4.889 5.264 4.015 1.00 86.75 134 VAL A CA 1
ATOM 932 C C . VAL A 1 134 ? -4.974 6.725 4.396 1.00 86.75 134 VAL A C 1
ATOM 934 O O . VAL A 1 134 ? -4.900 7.052 5.578 1.00 86.75 134 VAL A O 1
ATOM 937 N N . THR A 1 135 ? -5.083 7.589 3.401 1.00 80.25 135 THR A N 1
ATOM 938 C CA . THR A 1 135 ? -5.270 9.019 3.611 1.00 80.25 135 THR A CA 1
ATOM 939 C C . THR A 1 135 ? -6.736 9.321 3.399 1.00 80.25 135 THR A C 1
ATOM 941 O O . THR A 1 135 ? -7.316 8.930 2.379 1.00 80.25 135 THR A O 1
ATOM 944 N N . ASN A 1 136 ? -7.331 10.049 4.335 1.00 68.62 136 ASN A N 1
ATOM 945 C CA . ASN A 1 136 ? -8.642 10.624 4.100 1.00 68.62 136 ASN A CA 1
ATOM 946 C C . ASN A 1 136 ? -8.491 11.789 3.102 1.00 68.62 136 ASN A C 1
ATOM 948 O O . ASN A 1 136 ? -8.173 12.919 3.474 1.00 68.62 136 ASN A O 1
ATOM 952 N N . GLY A 1 137 ? -8.598 11.470 1.810 1.00 58.94 137 GLY A N 1
ATOM 953 C CA . GLY A 1 137 ? -8.694 12.450 0.728 1.00 58.94 137 GLY A CA 1
ATOM 954 C C . GLY A 1 137 ? -10.094 13.066 0.642 1.00 58.94 137 GLY A C 1
ATOM 955 O O . GLY A 1 137 ? -11.006 12.655 1.347 1.00 58.94 137 GLY A O 1
ATOM 956 N N . PHE A 1 138 ? -10.282 14.026 -0.265 1.00 54.50 138 PHE A N 1
ATOM 957 C CA . PHE A 1 138 ? -11.504 14.831 -0.449 1.00 54.50 138 PHE A CA 1
ATOM 958 C C . PHE A 1 138 ? -12.808 14.054 -0.753 1.00 54.50 138 PHE A C 1
ATOM 960 O O . PHE A 1 138 ? -13.855 14.672 -0.929 1.00 54.50 138 PHE A O 1
ATOM 967 N N . GLN A 1 139 ? -12.784 12.720 -0.789 1.00 55.97 139 GLN A N 1
ATOM 968 C CA . GLN A 1 139 ? -13.974 11.878 -0.909 1.00 55.97 139 GLN A CA 1
ATOM 969 C C . GLN A 1 139 ? -14.668 11.714 0.450 1.00 55.97 139 GLN A C 1
ATOM 971 O O . GLN A 1 139 ? -14.602 10.652 1.087 1.00 55.97 139 GLN A O 1
ATOM 976 N N . GLU A 1 140 ? -15.358 12.782 0.868 1.00 53.34 140 GLU A N 1
ATOM 977 C CA . GLU A 1 140 ? -16.189 12.823 2.081 1.00 53.34 140 GLU A CA 1
ATOM 978 C C . GLU A 1 140 ? -17.203 11.655 2.104 1.00 53.34 140 GLU A C 1
ATOM 980 O O . GLU A 1 140 ? -17.401 11.033 3.144 1.00 53.34 140 GLU A O 1
ATOM 985 N N . ASP A 1 141 ? -17.722 11.251 0.937 1.00 53.34 141 ASP A N 1
ATOM 986 C CA . ASP A 1 141 ? -18.845 10.307 0.823 1.00 53.34 141 ASP A CA 1
ATOM 987 C C . ASP A 1 141 ? -18.488 8.803 0.896 1.00 53.34 141 ASP A C 1
ATOM 989 O O . ASP A 1 141 ? -19.387 7.968 1.032 1.00 53.34 141 ASP A O 1
ATOM 993 N N . LEU A 1 142 ? -17.212 8.405 0.781 1.00 55.94 142 LEU A N 1
ATOM 994 C CA . LEU A 1 142 ? -16.830 6.976 0.714 1.00 55.94 142 LEU A CA 1
ATOM 995 C C . LEU A 1 142 ? -15.829 6.548 1.782 1.00 55.94 142 LEU A C 1
ATOM 997 O O . LEU A 1 142 ? -15.977 5.481 2.382 1.00 55.94 142 LEU A O 1
ATOM 1001 N N . ILE A 1 143 ? -14.806 7.366 2.009 1.00 61.62 143 ILE A N 1
ATOM 1002 C CA . ILE A 1 143 ? -13.765 7.097 3.004 1.00 61.62 143 ILE A CA 1
ATOM 1003 C C . ILE A 1 143 ? -13.906 8.098 4.139 1.00 61.62 143 ILE A C 1
ATOM 1005 O O . ILE A 1 143 ? -13.884 7.670 5.289 1.00 61.62 143 ILE A O 1
ATOM 1009 N N . GLY A 1 144 ? -14.155 9.376 3.838 1.00 58.53 144 GLY A N 1
ATOM 1010 C CA . GLY A 1 144 ? -14.133 10.438 4.839 1.00 58.53 144 GLY A CA 1
ATOM 1011 C C . GLY A 1 144 ? -15.158 10.319 5.962 1.00 58.53 144 GLY A C 1
ATOM 1012 O O . GLY A 1 144 ? -14.847 10.679 7.097 1.00 58.53 144 GLY A O 1
ATOM 1013 N N . ASP A 1 145 ? -16.321 9.729 5.692 1.00 68.19 145 ASP A N 1
ATOM 1014 C CA . ASP A 1 145 ? -17.349 9.499 6.711 1.00 68.19 145 ASP A CA 1
ATOM 1015 C C . ASP A 1 145 ? -17.002 8.383 7.710 1.00 68.19 145 ASP A C 1
ATOM 101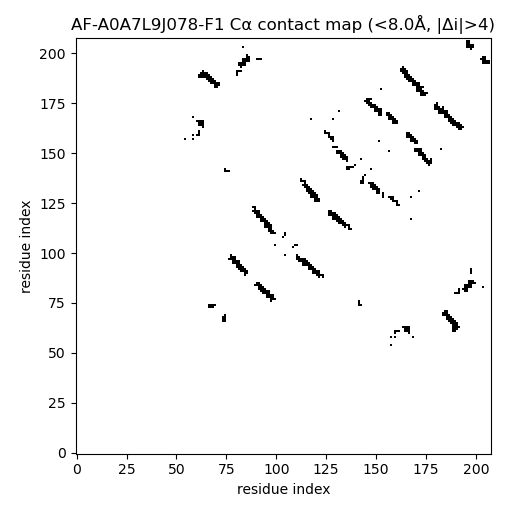7 O O . ASP A 1 145 ? -17.472 8.398 8.854 1.00 68.19 145 ASP A O 1
ATOM 1021 N N . ARG A 1 146 ? -16.193 7.396 7.299 1.00 75.94 146 ARG A N 1
ATOM 1022 C CA . ARG A 1 146 ? -15.921 6.196 8.108 1.00 75.94 146 ARG A CA 1
ATOM 1023 C C . ARG A 1 146 ? -14.475 6.058 8.546 1.00 75.94 146 ARG A C 1
ATOM 1025 O O . ARG A 1 146 ? -14.239 5.609 9.662 1.00 75.94 146 ARG A O 1
ATOM 1032 N N . PHE A 1 147 ? -13.515 6.384 7.702 1.00 79.50 147 PHE A N 1
ATOM 1033 C CA . PHE A 1 147 ? -12.096 6.191 7.960 1.00 79.50 147 PHE A CA 1
ATOM 1034 C C . PHE A 1 147 ? -11.388 7.547 7.928 1.00 79.50 147 PHE A C 1
ATOM 1036 O O . PHE A 1 147 ? -11.470 8.287 6.953 1.00 79.50 147 PHE A O 1
ATOM 1043 N N . GLY A 1 148 ? -10.677 7.869 9.006 1.00 79.62 148 GLY A N 1
ATOM 1044 C CA . GLY A 1 148 ? -9.666 8.922 8.969 1.00 79.62 148 GLY A CA 1
ATOM 1045 C C . GLY A 1 148 ? -8.342 8.381 8.434 1.00 79.62 148 GLY A C 1
ATOM 1046 O O . GLY A 1 148 ? -8.289 7.311 7.829 1.00 79.62 148 GLY A O 1
ATOM 1047 N N . ASP A 1 149 ? -7.255 9.097 8.712 1.00 84.81 149 ASP A N 1
ATOM 1048 C CA . ASP A 1 149 ? -5.920 8.628 8.347 1.00 84.81 149 ASP A CA 1
ATOM 1049 C C . ASP A 1 149 ? -5.575 7.331 9.095 1.00 84.81 149 ASP A C 1
ATOM 1051 O O . ASP A 1 149 ? -5.688 7.254 10.328 1.00 84.81 149 ASP A O 1
ATOM 1055 N N . LEU A 1 150 ? -5.136 6.318 8.346 1.00 88.31 150 LEU A N 1
ATOM 1056 C CA . LEU A 1 150 ? -4.652 5.042 8.868 1.00 88.31 150 LEU A CA 1
ATOM 1057 C C . LEU A 1 150 ? -3.183 4.855 8.503 1.00 88.31 150 LEU A C 1
ATOM 1059 O O . LEU A 1 150 ? -2.773 5.127 7.375 1.00 88.31 150 LEU A O 1
ATOM 1063 N N . VAL A 1 151 ? -2.406 4.321 9.442 1.00 90.75 151 VAL A N 1
ATOM 1064 C CA . VAL A 1 151 ? -0.995 3.973 9.248 1.00 90.75 151 VAL A CA 1
ATOM 1065 C C . VAL A 1 151 ? -0.795 2.506 9.606 1.00 90.75 151 VAL A C 1
ATOM 1067 O O . VAL A 1 151 ? -1.210 2.066 10.677 1.00 90.75 151 VAL A O 1
ATOM 1070 N N . GLY A 1 152 ? -0.179 1.747 8.703 1.00 88.81 152 GLY A N 1
ATOM 1071 C CA . GLY A 1 152 ? 0.104 0.327 8.890 1.00 88.81 152 GLY A CA 1
ATOM 1072 C C . GLY A 1 152 ? 1.050 0.047 10.059 1.00 88.81 152 GLY A C 1
ATOM 1073 O O . GLY A 1 152 ? 2.030 0.765 10.273 1.00 88.81 152 GLY A O 1
ATOM 1074 N N . ASN A 1 153 ? 0.774 -1.024 10.797 1.00 87.62 153 ASN A N 1
ATOM 1075 C CA . ASN A 1 153 ? 1.610 -1.518 11.883 1.00 87.62 153 ASN A CA 1
ATOM 1076 C C . ASN A 1 153 ? 2.748 -2.362 11.289 1.00 87.62 153 ASN A C 1
ATOM 1078 O O . ASN A 1 153 ? 2.530 -3.506 10.914 1.00 87.62 153 ASN A O 1
ATOM 1082 N N . GLN A 1 154 ? 3.963 -1.811 11.199 1.00 79.69 154 GLN A N 1
ATOM 1083 C CA . GLN A 1 154 ? 5.093 -2.431 10.477 1.00 79.69 154 GLN A CA 1
ATOM 1084 C C . GLN A 1 154 ? 5.389 -3.891 10.842 1.00 79.69 154 GLN A C 1
ATOM 1086 O O . GLN A 1 154 ? 5.761 -4.662 9.963 1.00 79.69 154 GLN A O 1
ATOM 1091 N N . ASP A 1 155 ? 5.184 -4.281 12.098 1.00 84.12 155 ASP A N 1
ATOM 1092 C CA . ASP A 1 155 ? 5.471 -5.639 12.571 1.00 84.12 155 ASP A CA 1
ATOM 1093 C C . ASP A 1 155 ? 4.399 -6.680 12.183 1.00 84.12 155 ASP A C 1
ATOM 1095 O O . ASP A 1 155 ? 4.610 -7.876 12.378 1.00 84.12 155 ASP A O 1
ATOM 1099 N N . ASP A 1 156 ? 3.254 -6.244 11.648 1.00 87.81 156 ASP A N 1
ATOM 1100 C CA . ASP A 1 156 ? 2.088 -7.084 11.339 1.00 87.81 156 ASP A CA 1
ATOM 1101 C C . ASP A 1 156 ? 1.561 -6.814 9.924 1.00 87.81 156 ASP A C 1
ATOM 1103 O O . ASP A 1 156 ? 0.360 -6.681 9.684 1.00 87.81 156 ASP A O 1
ATOM 1107 N N . MET A 1 157 ? 2.481 -6.674 8.970 1.00 90.81 157 MET A N 1
ATOM 1108 C CA . MET A 1 157 ? 2.140 -6.545 7.560 1.00 90.81 157 MET A CA 1
ATOM 1109 C C . MET A 1 157 ? 2.903 -7.552 6.710 1.00 90.81 157 MET A C 1
ATOM 1111 O O . MET A 1 157 ? 4.074 -7.847 6.937 1.00 90.81 157 MET A O 1
ATOM 1115 N N . THR A 1 158 ? 2.220 -8.062 5.695 1.00 92.81 158 THR A N 1
ATOM 1116 C CA . THR A 1 158 ? 2.743 -9.010 4.717 1.00 92.81 158 THR A CA 1
ATOM 1117 C C . THR A 1 158 ? 2.496 -8.466 3.319 1.00 92.81 158 THR A C 1
ATOM 1119 O O . THR A 1 158 ? 1.465 -7.850 3.041 1.00 92.81 158 THR A O 1
ATOM 1122 N N . ILE A 1 159 ? 3.451 -8.704 2.424 1.00 93.69 159 ILE A N 1
ATOM 1123 C CA . ILE A 1 159 ? 3.342 -8.379 1.006 1.00 93.69 159 ILE A CA 1
ATOM 1124 C C . ILE A 1 159 ? 3.576 -9.638 0.174 1.00 93.69 159 ILE A C 1
ATOM 1126 O O . ILE A 1 159 ? 4.512 -10.396 0.410 1.00 93.69 159 ILE A O 1
ATOM 1130 N N . THR A 1 160 ? 2.716 -9.847 -0.816 1.00 93.12 160 THR A N 1
ATOM 1131 C CA . THR A 1 160 ? 2.907 -10.812 -1.898 1.00 93.12 160 THR A CA 1
ATOM 1132 C C . THR A 1 160 ? 3.069 -10.028 -3.189 1.00 93.12 160 THR A C 1
ATOM 1134 O O . THR A 1 160 ? 2.190 -9.257 -3.577 1.00 93.12 160 THR A O 1
ATOM 1137 N N . TYR A 1 161 ? 4.206 -10.210 -3.850 1.00 90.62 161 TYR A N 1
ATOM 1138 C CA . TYR A 1 161 ? 4.599 -9.440 -5.023 1.00 90.62 161 TYR A CA 1
ATOM 1139 C C . TYR A 1 161 ? 4.778 -10.345 -6.244 1.00 90.62 161 TYR A C 1
ATOM 1141 O O . TYR A 1 161 ? 5.266 -11.470 -6.154 1.00 90.62 161 TYR A O 1
ATOM 1149 N N . SER A 1 162 ? 4.390 -9.821 -7.402 1.00 89.50 162 SER A N 1
ATOM 1150 C CA . SER A 1 162 ? 4.708 -10.363 -8.718 1.00 89.50 162 SER A CA 1
ATOM 1151 C C . SER A 1 162 ? 4.901 -9.218 -9.712 1.00 89.50 162 SER A C 1
ATOM 1153 O O . SER A 1 162 ? 4.541 -8.070 -9.448 1.00 89.50 162 SER A O 1
ATOM 1155 N N . ASP A 1 163 ? 5.386 -9.537 -10.911 1.00 86.19 163 ASP A N 1
ATOM 1156 C CA . ASP A 1 163 ? 5.527 -8.576 -12.009 1.00 86.19 163 ASP A CA 1
ATOM 1157 C C . ASP A 1 163 ? 4.194 -7.947 -12.458 1.00 86.19 163 ASP A C 1
ATOM 1159 O O . ASP A 1 163 ? 4.206 -6.920 -13.137 1.00 86.19 163 ASP A O 1
ATOM 1163 N N . LYS A 1 164 ? 3.055 -8.551 -12.094 1.00 90.44 164 LYS A N 1
ATOM 1164 C CA . LYS A 1 164 ? 1.715 -8.173 -12.572 1.00 90.44 164 LYS A CA 1
ATOM 1165 C C . LYS A 1 164 ? 0.732 -7.785 -11.485 1.00 90.44 164 LYS A C 1
ATOM 1167 O O . LYS A 1 164 ? -0.334 -7.268 -11.816 1.00 90.44 164 LYS A O 1
ATOM 1172 N N . ALA A 1 165 ? 1.032 -8.064 -10.228 1.00 92.38 165 ALA A N 1
ATOM 1173 C CA . ALA A 1 165 ? 0.117 -7.835 -9.124 1.00 92.38 165 ALA A CA 1
ATOM 1174 C C . ALA A 1 165 ? 0.869 -7.719 -7.803 1.00 92.38 165 ALA A C 1
ATOM 1176 O O . ALA A 1 165 ? 1.876 -8.399 -7.591 1.00 92.38 165 ALA A O 1
ATOM 1177 N N . VAL A 1 166 ? 0.330 -6.893 -6.914 1.00 93.25 166 VAL A N 1
ATOM 1178 C CA . VAL A 1 166 ? 0.798 -6.728 -5.541 1.00 93.25 166 VAL A CA 1
ATOM 1179 C C . VAL A 1 166 ? -0.385 -6.902 -4.612 1.00 93.25 166 VAL A C 1
ATOM 1181 O O . VAL A 1 166 ? -1.422 -6.264 -4.793 1.00 93.25 166 VAL A O 1
ATOM 1184 N N . ARG A 1 167 ? -0.213 -7.745 -3.600 1.00 94.81 167 ARG A N 1
ATOM 1185 C CA . ARG A 1 167 ? -1.150 -7.880 -2.495 1.00 94.81 167 ARG A CA 1
ATOM 1186 C C . ARG A 1 167 ? -0.458 -7.509 -1.198 1.00 94.81 167 ARG A C 1
ATOM 1188 O O . ARG A 1 167 ? 0.627 -8.005 -0.918 1.00 94.81 167 ARG A O 1
ATOM 1195 N N . VAL A 1 168 ? -1.101 -6.663 -0.412 1.00 94.44 168 VAL A N 1
ATOM 1196 C CA . VAL A 1 168 ? -0.650 -6.245 0.911 1.00 94.44 168 VAL A CA 1
ATOM 1197 C C . VAL A 1 168 ? -1.754 -6.549 1.906 1.00 94.44 168 VAL A C 1
ATOM 1199 O O . VAL A 1 168 ? -2.922 -6.270 1.645 1.00 94.44 168 VAL A O 1
ATOM 1202 N N . GLU A 1 169 ? -1.402 -7.116 3.045 1.00 94.62 169 GLU A N 1
ATOM 1203 C CA . GLU A 1 169 ? -2.347 -7.411 4.116 1.00 94.62 169 GLU A CA 1
ATOM 1204 C C . GLU A 1 169 ? -1.684 -7.226 5.472 1.00 94.62 169 GLU A C 1
ATOM 1206 O O . GLU A 1 169 ? -0.470 -7.372 5.604 1.00 94.62 169 GLU A O 1
ATOM 1211 N N . GLY A 1 170 ? -2.476 -6.875 6.475 1.00 94.44 170 GLY A N 1
ATOM 1212 C CA . GLY A 1 170 ? -1.962 -6.636 7.813 1.00 94.44 170 GLY A CA 1
ATOM 1213 C C . GLY A 1 170 ? -2.938 -5.869 8.680 1.00 94.44 170 GLY A C 1
ATOM 1214 O O . GLY A 1 170 ? -4.145 -5.840 8.411 1.00 94.44 170 GLY A O 1
ATOM 1215 N N . THR A 1 171 ? -2.405 -5.219 9.708 1.00 95.00 171 THR A N 1
ATOM 1216 C CA . THR A 1 171 ? -3.171 -4.312 10.562 1.00 95.00 171 THR A CA 1
ATOM 1217 C C . THR A 1 171 ? -2.649 -2.882 10.517 1.00 95.00 171 THR A C 1
ATOM 1219 O O . THR A 1 171 ? -1.471 -2.625 10.279 1.00 95.00 171 THR A O 1
ATOM 1222 N N . ALA A 1 172 ? -3.545 -1.924 10.731 1.00 93.75 172 ALA A N 1
ATOM 1223 C CA . ALA A 1 172 ? -3.251 -0.502 10.794 1.00 93.75 172 ALA A CA 1
ATOM 1224 C C . ALA A 1 172 ? -3.812 0.120 12.077 1.00 93.75 172 ALA A C 1
ATOM 1226 O O . ALA A 1 172 ? -4.690 -0.434 12.740 1.00 93.75 172 ALA A O 1
ATOM 1227 N N . SER A 1 173 ? -3.328 1.311 12.399 1.00 93.62 173 SER A N 1
ATOM 1228 C CA . SER A 1 173 ? -3.815 2.134 13.501 1.00 93.62 173 SER A CA 1
ATOM 1229 C C . SER A 1 173 ? -4.263 3.489 12.967 1.00 93.62 173 SER A C 1
ATOM 1231 O O . SER A 1 173 ? -3.628 4.055 12.076 1.00 93.62 173 SER A O 1
ATOM 1233 N N . GLY A 1 174 ? -5.354 4.026 13.504 1.00 91.38 174 GLY A N 1
ATOM 1234 C CA . GLY A 1 174 ? -5.914 5.285 13.020 1.00 91.38 174 GLY A CA 1
ATOM 1235 C C . GLY A 1 174 ? -7.339 5.524 13.495 1.00 91.38 174 GLY A C 1
ATOM 1236 O O . GLY A 1 174 ? -7.738 5.035 14.554 1.00 91.38 174 GLY A O 1
ATOM 1237 N N . GLU A 1 175 ? -8.101 6.311 12.744 1.00 88.38 175 GLU A N 1
ATOM 1238 C CA . GLU A 1 175 ? -9.484 6.652 13.083 1.00 88.38 175 GLU A CA 1
ATOM 1239 C C . GLU A 1 175 ? -10.494 5.856 12.246 1.00 88.38 175 GLU A C 1
ATOM 1241 O O . GLU A 1 175 ? -10.411 5.824 11.022 1.00 88.38 175 GLU A O 1
ATOM 1246 N N . VAL A 1 176 ? -11.471 5.239 12.915 1.00 88.50 176 VAL A N 1
ATOM 1247 C CA . VAL A 1 176 ? -12.631 4.586 12.291 1.00 88.50 176 VAL A CA 1
ATOM 1248 C C . VAL A 1 176 ? -13.893 5.010 13.037 1.00 88.50 176 VAL A C 1
ATOM 1250 O O . VAL A 1 176 ? -13.938 4.938 14.268 1.00 88.50 176 VAL A O 1
ATOM 1253 N N . ASP A 1 177 ? -14.919 5.449 12.313 1.00 86.94 177 ASP A N 1
ATOM 1254 C CA . ASP A 1 177 ? -16.199 5.937 12.836 1.00 86.94 177 ASP A CA 1
ATOM 1255 C C . ASP A 1 177 ? -16.020 7.027 13.918 1.00 86.94 177 ASP A C 1
ATOM 1257 O O . ASP A 1 177 ? -16.655 7.000 14.982 1.00 86.94 177 ASP A O 1
ATOM 1261 N N . GLY A 1 178 ? -15.084 7.957 13.691 1.00 85.31 178 GLY A N 1
ATOM 1262 C CA . GLY A 1 178 ? -14.761 9.040 14.627 1.00 85.31 178 GLY A CA 1
ATOM 1263 C C . GLY A 1 178 ? -14.024 8.596 15.897 1.00 85.31 178 GLY A C 1
ATOM 1264 O O . GLY A 1 178 ? -13.981 9.334 16.887 1.00 85.31 178 GLY A O 1
ATOM 1265 N N . LYS A 1 179 ? -13.498 7.364 15.934 1.00 89.44 179 LYS A N 1
ATOM 1266 C CA . LYS A 1 179 ? -12.791 6.803 17.093 1.00 89.44 179 LYS A CA 1
ATOM 1267 C C . LYS A 1 179 ? -11.425 6.269 16.710 1.00 89.44 179 LYS A C 1
ATOM 1269 O O . LYS A 1 179 ? -11.281 5.517 15.753 1.00 89.44 179 LYS A O 1
ATOM 1274 N N . LYS A 1 180 ? -10.434 6.561 17.551 1.00 92.81 180 LYS A N 1
ATOM 1275 C CA . LYS A 1 180 ? -9.118 5.932 17.445 1.00 92.81 180 LYS A CA 1
ATOM 1276 C C . LYS A 1 180 ? -9.213 4.436 17.732 1.00 92.81 180 LYS A C 1
ATOM 1278 O O . LYS A 1 180 ? -9.765 4.041 18.763 1.00 92.81 180 LYS A O 1
ATOM 1283 N N . ARG A 1 181 ? -8.661 3.635 16.829 1.00 93.50 181 ARG A N 1
ATOM 1284 C CA . ARG A 1 181 ? -8.553 2.181 16.919 1.00 93.50 181 ARG A CA 1
ATOM 1285 C C . ARG A 1 181 ? -7.145 1.744 16.533 1.00 93.50 181 ARG A C 1
ATOM 1287 O O . ARG A 1 181 ? -6.487 2.372 15.707 1.00 93.50 181 ARG A O 1
ATOM 1294 N N . GLU A 1 182 ? -6.730 0.658 17.155 1.00 93.62 182 GLU A N 1
ATOM 1295 C CA . GLU A 1 182 ? -5.537 -0.111 16.817 1.00 93.62 182 GLU A CA 1
ATOM 1296 C C . GLU A 1 182 ? -5.997 -1.436 16.191 1.00 93.62 182 GLU A C 1
ATOM 1298 O O . GLU A 1 182 ? -7.194 -1.758 16.225 1.00 93.62 182 GLU A O 1
ATOM 1303 N N . ASP A 1 183 ? -5.058 -2.177 15.609 1.00 93.50 183 ASP A N 1
ATOM 1304 C CA . ASP A 1 183 ? -5.278 -3.503 15.021 1.00 93.50 183 ASP A CA 1
ATOM 1305 C C . ASP A 1 183 ? -6.421 -3.555 13.982 1.00 93.50 183 ASP A C 1
ATOM 1307 O O . ASP A 1 183 ? -7.214 -4.497 13.936 1.00 93.50 183 ASP A O 1
ATOM 1311 N N . ILE A 1 184 ? -6.547 -2.514 13.153 1.00 93.94 184 ILE A N 1
ATOM 1312 C CA . ILE A 1 184 ? -7.562 -2.418 12.096 1.00 93.94 184 ILE A CA 1
ATOM 1313 C C . ILE A 1 184 ? -7.112 -3.293 10.920 1.00 93.94 184 ILE A C 1
ATOM 1315 O O . ILE A 1 184 ? -6.135 -2.936 10.261 1.00 93.94 184 ILE A O 1
ATOM 1319 N N . PRO A 1 185 ? -7.793 -4.411 10.615 1.00 94.56 185 PRO A N 1
ATOM 1320 C CA . PRO A 1 185 ? -7.347 -5.302 9.556 1.00 94.56 185 PRO A CA 1
ATOM 1321 C C . PRO A 1 185 ? -7.556 -4.650 8.190 1.00 94.56 185 PRO A C 1
ATOM 1323 O O . PRO A 1 185 ? -8.609 -4.053 7.936 1.00 94.56 185 PRO A O 1
ATOM 1326 N N . PHE A 1 186 ? -6.591 -4.812 7.294 1.00 93.75 186 PHE A N 1
ATOM 1327 C CA . PHE A 1 186 ? -6.712 -4.373 5.913 1.00 93.75 186 PHE A CA 1
ATOM 1328 C C . PHE A 1 186 ? -6.158 -5.408 4.933 1.00 93.75 186 PHE A C 1
ATOM 1330 O O . PHE A 1 186 ? -5.275 -6.204 5.254 1.00 93.75 186 PHE A O 1
ATOM 1337 N N . VAL A 1 187 ? -6.691 -5.370 3.716 1.00 94.81 187 VAL A N 1
ATOM 1338 C CA . VAL A 1 187 ? -6.211 -6.114 2.554 1.00 94.81 187 VAL A CA 1
ATOM 1339 C C . VAL A 1 187 ? -6.291 -5.194 1.346 1.00 94.81 187 VAL A C 1
ATOM 1341 O O . VAL A 1 187 ? -7.339 -4.615 1.074 1.00 94.81 187 VAL A O 1
ATOM 1344 N N . MET A 1 188 ? -5.207 -5.097 0.594 1.00 93.50 188 MET A N 1
ATOM 1345 C CA . MET A 1 188 ? -5.131 -4.423 -0.694 1.00 93.50 188 MET A CA 1
ATOM 1346 C C . MET A 1 188 ? -4.620 -5.425 -1.729 1.00 93.50 188 MET A C 1
ATOM 1348 O O . MET A 1 188 ? -3.596 -6.058 -1.504 1.00 93.50 188 MET A O 1
ATOM 1352 N N . ASP A 1 189 ? -5.305 -5.576 -2.859 1.00 93.94 189 ASP A N 1
ATOM 1353 C CA . ASP A 1 189 ? -4.890 -6.443 -3.969 1.00 93.94 189 ASP A CA 1
ATOM 1354 C C . ASP A 1 189 ? -5.021 -5.675 -5.286 1.00 93.94 189 ASP A C 1
ATOM 1356 O O . ASP A 1 189 ? -6.123 -5.339 -5.724 1.00 93.94 189 ASP A O 1
ATOM 1360 N N . VAL A 1 190 ? -3.882 -5.353 -5.896 1.00 92.88 190 VAL A N 1
ATOM 1361 C CA . VAL A 1 190 ? -3.764 -4.390 -6.994 1.00 92.88 190 VAL A CA 1
ATOM 1362 C C . VAL A 1 190 ? -3.072 -5.027 -8.188 1.00 92.88 190 VAL A C 1
ATOM 1364 O O . VAL A 1 190 ? -2.024 -5.660 -8.065 1.00 92.88 190 VAL A O 1
ATOM 1367 N N . GLY A 1 191 ? -3.652 -4.836 -9.373 1.00 92.19 191 GLY A N 1
ATOM 1368 C CA . GLY A 1 191 ? -3.060 -5.246 -10.639 1.00 92.19 191 GLY A CA 1
ATOM 1369 C C . GLY A 1 191 ? -2.049 -4.215 -11.144 1.00 92.19 191 GLY A C 1
ATOM 1370 O O . GLY A 1 191 ? -2.408 -3.094 -11.494 1.00 92.19 191 GLY A O 1
ATOM 1371 N N . CYS A 1 192 ? -0.794 -4.629 -11.275 1.00 88.50 192 CYS A N 1
ATOM 1372 C CA . CYS A 1 192 ? 0.323 -3.834 -11.773 1.00 88.50 192 CYS A CA 1
ATOM 1373 C C . CYS A 1 192 ? 0.763 -4.299 -13.160 1.00 88.50 192 CYS A C 1
ATOM 1375 O O . CYS A 1 192 ? 1.807 -4.914 -13.339 1.00 88.50 192 CYS A O 1
ATOM 1377 N N . THR A 1 193 ? -0.046 -4.006 -14.178 1.00 80.62 193 THR A N 1
ATOM 1378 C CA . THR A 1 193 ? 0.281 -4.375 -15.571 1.00 80.62 193 THR A CA 1
ATOM 1379 C C . THR A 1 193 ? 1.302 -3.442 -16.225 1.00 80.62 193 THR A C 1
ATOM 1381 O O . THR A 1 193 ? 1.842 -3.755 -17.284 1.00 80.62 193 THR A O 1
ATOM 1384 N N . THR A 1 194 ? 1.559 -2.279 -15.627 1.00 83.25 194 THR A N 1
ATOM 1385 C CA . THR A 1 194 ? 2.562 -1.306 -16.066 1.00 83.25 194 THR A CA 1
ATOM 1386 C C . THR A 1 194 ? 3.233 -0.713 -14.835 1.00 83.25 194 THR A C 1
ATOM 1388 O O . THR A 1 194 ? 2.545 -0.331 -13.892 1.00 83.25 194 THR A O 1
ATOM 1391 N N . TRP A 1 195 ? 4.563 -0.632 -14.866 1.00 86.19 195 TRP A N 1
ATOM 1392 C CA . TRP A 1 195 ? 5.381 -0.070 -13.795 1.00 86.19 195 TRP A CA 1
ATOM 1393 C C . TRP A 1 195 ? 5.996 1.248 -14.252 1.00 86.19 195 TRP A C 1
ATOM 1395 O O . TRP A 1 195 ? 6.673 1.299 -15.281 1.00 86.19 195 TRP A O 1
ATOM 1405 N N . MET A 1 196 ? 5.739 2.308 -13.495 1.00 85.25 196 MET A N 1
ATOM 1406 C CA . MET A 1 196 ? 6.340 3.625 -13.696 1.00 85.25 196 MET A CA 1
ATOM 1407 C C . MET A 1 196 ? 7.672 3.717 -12.946 1.00 85.25 196 MET A C 1
ATOM 1409 O O . MET A 1 196 ? 7.915 2.961 -12.006 1.00 85.25 196 MET A O 1
ATOM 1413 N N . GLY A 1 197 ? 8.546 4.633 -13.360 1.00 79.25 197 GLY A N 1
ATOM 1414 C CA . GLY A 1 197 ? 9.784 4.888 -12.628 1.00 79.25 197 GLY A CA 1
ATOM 1415 C C . GLY A 1 197 ? 9.505 5.651 -11.332 1.00 79.25 197 GLY A C 1
ATOM 1416 O O . GLY A 1 197 ? 8.882 6.708 -11.375 1.00 79.25 197 GLY A O 1
ATOM 1417 N N . LEU A 1 198 ? 10.001 5.148 -10.202 1.00 69.62 198 LEU A N 1
ATOM 1418 C CA . LEU A 1 198 ? 10.183 5.947 -8.987 1.00 69.62 198 LEU A CA 1
ATOM 1419 C C . LEU A 1 198 ? 11.449 6.780 -9.155 1.00 69.62 198 LEU A C 1
ATOM 1421 O O . LEU A 1 198 ? 12.529 6.224 -9.382 1.00 69.62 198 LEU A O 1
ATOM 1425 N N . THR A 1 199 ? 11.345 8.101 -9.028 1.00 57.88 199 THR A N 1
ATOM 1426 C CA . THR A 1 199 ? 12.556 8.904 -8.837 1.00 57.88 199 THR A CA 1
ATOM 1427 C C . THR A 1 199 ? 13.145 8.617 -7.454 1.00 57.88 199 THR A C 1
ATOM 1429 O O . THR A 1 199 ? 12.441 8.227 -6.521 1.00 57.88 199 THR A O 1
ATOM 1432 N N . ASN A 1 200 ? 14.451 8.837 -7.293 1.00 45.94 200 ASN A N 1
ATOM 1433 C CA . ASN A 1 200 ? 15.156 8.621 -6.022 1.00 45.94 200 ASN A CA 1
ATOM 1434 C C . ASN A 1 200 ? 14.644 9.503 -4.859 1.00 45.94 200 ASN A C 1
ATOM 1436 O O . ASN A 1 200 ? 15.056 9.294 -3.719 1.00 45.94 200 ASN A O 1
ATOM 1440 N N . GLU A 1 201 ? 13.769 10.475 -5.137 1.00 44.62 201 GLU A N 1
ATOM 1441 C CA . GLU A 1 201 ? 13.167 11.393 -4.162 1.00 44.62 201 GLU A CA 1
ATOM 1442 C C . GLU A 1 201 ? 11.740 10.979 -3.747 1.00 44.62 201 GLU A C 1
ATOM 1444 O O . GLU A 1 201 ? 11.168 11.604 -2.860 1.00 44.62 201 GLU A O 1
ATOM 1449 N N . GLY A 1 202 ? 11.183 9.904 -4.327 1.00 43.22 202 GLY A N 1
ATOM 1450 C CA . GLY A 1 202 ? 9.801 9.465 -4.086 1.00 43.22 202 GLY A CA 1
ATOM 1451 C C . GLY A 1 202 ? 8.765 10.126 -5.003 1.00 43.22 202 GLY A C 1
ATOM 1452 O O . GLY A 1 202 ? 7.589 9.788 -4.929 1.00 43.22 202 GLY A O 1
ATOM 1453 N N . ASP A 1 203 ? 9.196 11.018 -5.900 1.00 43.34 203 ASP A N 1
ATOM 1454 C CA . ASP A 1 203 ? 8.336 11.613 -6.923 1.00 43.34 203 ASP A CA 1
ATOM 1455 C C . ASP A 1 203 ? 8.183 10.671 -8.130 1.00 43.34 203 ASP A C 1
ATOM 1457 O O . ASP A 1 203 ? 9.125 9.972 -8.527 1.00 43.34 203 ASP A O 1
ATOM 1461 N N . VAL A 1 204 ? 7.002 10.676 -8.749 1.00 45.19 204 VAL A N 1
ATOM 1462 C CA . VAL A 1 204 ? 6.711 9.903 -9.966 1.00 45.19 204 VAL A CA 1
ATOM 1463 C C . VAL A 1 204 ? 7.584 10.419 -11.113 1.00 45.19 204 VAL A C 1
ATOM 1465 O O . VAL A 1 204 ? 7.501 11.592 -11.489 1.00 45.19 204 VAL A O 1
ATOM 1468 N N . ALA A 1 205 ? 8.407 9.558 -11.716 1.00 40.31 205 ALA A N 1
ATOM 1469 C CA . ALA A 1 205 ? 9.124 9.932 -12.930 1.00 40.31 205 ALA A CA 1
ATOM 1470 C C . ALA A 1 205 ? 8.130 10.001 -14.105 1.00 40.31 205 ALA A C 1
A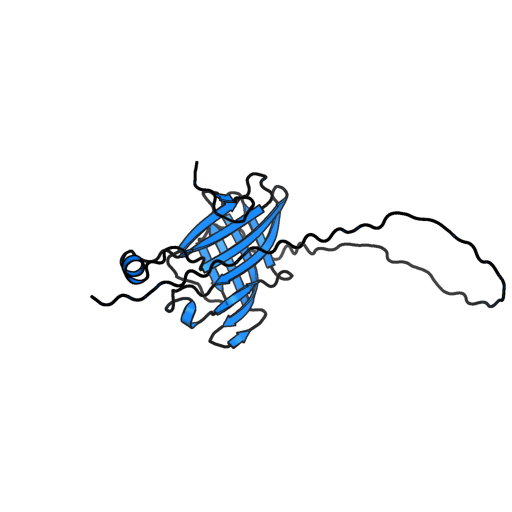TOM 1472 O O . ALA A 1 205 ? 7.357 9.057 -14.305 1.00 40.31 205 ALA A O 1
ATOM 1473 N N . PRO A 1 206 ? 8.135 11.074 -14.920 1.00 35.69 206 PRO A N 1
ATOM 1474 C CA . PRO A 1 206 ? 7.293 11.121 -16.107 1.00 35.69 206 PRO A CA 1
ATOM 1475 C C . PRO A 1 206 ? 7.672 9.984 -17.077 1.00 35.69 206 PRO A C 1
ATOM 1477 O O . PRO A 1 206 ? 8.850 9.624 -17.167 1.00 35.69 206 PRO A O 1
ATOM 1480 N N . PRO A 1 207 ? 6.701 9.411 -17.813 1.00 39.81 207 PRO A N 1
ATOM 1481 C CA . PRO A 1 207 ? 6.976 8.342 -18.769 1.00 39.81 207 PRO A CA 1
ATOM 1482 C C . PRO A 1 207 ? 7.933 8.824 -19.871 1.00 39.81 207 PRO A C 1
ATOM 1484 O O . PRO A 1 207 ? 7.856 9.979 -20.301 1.00 39.81 207 PRO A O 1
ATOM 1487 N N . SER A 1 208 ? 8.831 7.934 -20.312 1.00 46.81 208 SER A N 1
ATOM 1488 C CA . SER A 1 208 ? 9.791 8.182 -21.403 1.00 46.81 208 SER A CA 1
ATOM 1489 C C . SER A 1 208 ? 9.228 7.880 -22.789 1.00 46.81 208 SER A C 1
ATOM 1491 O O . SER A 1 208 ? 8.335 7.009 -22.904 1.00 46.81 208 SER A O 1
#

Nearest PDB structures (foldseek):
  5vpj-assembly1_A  TM=4.763E-01  e=1.706E+00  Actinomadura verrucosospora
  5vpj-assembly3_L  TM=4.999E-01  e=1.999E+00  Actinomadura verrucosospora
  5vpj-assembly2_E  TM=4.811E-01  e=2.470E+00  Actinomadura verrucosospora
  5vpj-assembly1_D  TM=4.824E-01  e=2.470E+00  Actinomadura verrucosospora
  5dm5-assembly1_D  TM=4.355E-01  e=9.756E+00  Yersinia pestis

pLDDT: mean 70.29, std 20.71, range [32.94, 95.0]

Sequence (208 aa):
MHFRSRRHLAAAAATAAVLLTAACGSDSSGEESSTSSSGEESSTSPSSSSGAATSSGDGGDATGSNTIVVDGTTIEATWKPACQRSEDGTKGAIDLLDLPSLEEIEESGELDGTIVGADFDLDGDEATLTGFRVTNGFQEDLIGDRFGDLVGNQDDMTITYSDKAVRVEGTASGEVDGKKREDIPFVMDVGCTTWMGLTNEGDVAPPS

Solvent-accessible surface area (backbone atoms only — not comparable to full-atom values): 12961 Å² total; per-residue (Å²): 142,82,92,82,84,86,82,86,82,83,83,78,89,81,87,81,85,82,84,87,84,83,77,87,83,86,90,86,88,80,89,83,86,89,83,90,85,90,84,91,80,83,86,80,83,80,80,84,73,92,72,81,76,80,72,84,58,97,66,74,80,47,76,30,75,64,48,38,32,48,71,90,38,73,64,85,72,68,61,44,80,45,32,30,31,30,87,87,55,45,36,38,38,41,33,32,30,45,57,73,51,73,68,53,31,73,74,69,72,62,75,83,42,61,35,36,38,38,34,28,40,33,61,89,84,45,57,44,64,73,46,37,37,35,42,56,43,93,49,52,90,76,41,42,71,45,30,46,52,30,39,44,40,72,95,47,57,50,51,40,67,56,90,47,13,39,22,40,37,34,27,22,36,32,33,47,71,92,35,84,45,66,76,39,42,37,40,37,25,34,50,27,86,58,74,42,46,33,38,100,84,76,48,81,43,79,87,131

Foldseek 3Di:
DDDDDDDDDDDDDDDDDDDDDDDDDDDDDDDDDDDDDDDDDDDDDDDDDDDPPPPPDVDDAQPQPQWKAWLNRTQPADWDWAWAAAPVRFKIKIFTWHQDDPVVCVVVVDGTDGQKMWIWTDDPQDIQTDWIWGDPPPCCPGDVQFFHIKIFDRSFKDWHDDQFKIKIWGWIWGDGNNDTDGRITMIGRRTPPDYFHQDPVRDTDPDD

Organism: NCBI:txid857417

Radius of gyration: 25.91 Å; Cα contacts (8 Å, |Δi|>4): 369; chains: 1; bounding box: 67×74×69 Å

Secondary structure (DSSP, 8-state):
---------PPPP--------------------------------------------SPPP-----EEEETTEE----EEEEEEEETTSSEEEEEEEE---HHHHHHH-----EEEEEEEEEETTEEEEEEEEE---S-IIIIITTEEEEEEEEEEEEEEE-SSEEEEEEEEEEEETTEEEEEEEEEEEEE-SS-EEEPTTSPBPPP-